Protein AF-A0A967P491-F1 (afdb_monomer_lite)

Secondary structure (DSSP, 8-state):
-HHHH-TT-EEETTEEEEE--STT--HHHHHHHHHS-GGGHHHHHHHTT-S-TT---TT-EEEEPGGGS-GGGT-S--EEPTT-EEEE-TTT--EEEEEEPPTT--HHHHHHHHSS---HHHHHHHHHHHHHHTT--SGGG--TTPEEEEEGGGS-GGGEESS-------PPPPPSPP--PPP-S-PPPEEEEE-SS-TT---SEES-TTSTT-EEHHHHHHHHHHHHHHHHHHTT-EEEESEE-TTS-SS-SS--STTTT--EE-SSSPEE-SSHHHHHHHHHHHHHHHHHHHHHTS---GGGEEEEE-------

Foldseek 3Di:
DVCLVQVPWAQDPQATKGAAADQPDALLVVLCVFQVDSPCSVVQCVSLVPPDRGGDDGGRMGGDHHVSGDCVVVPDDFQFAPPWHWDADPVPRAIFTKHQAAVPDWLLNVLVVFAPDDDPVVSVVQSVVQCVVVVNPDRVSRDGRDIRTHHPSRGDPVRGPDDDDDDDDDDPDDDDDPPDDDDDDDDAFEEEEELAFAAQQQDAWDDDPPDLGTHGFSQVSVLVSVVVVVVCVVVVHHYHYQKDQPPDDDDDPGTDPPDHFRMWGVDVVTHGPNDRVVSVVSSVSVVVSVLCCCCPPVVHDPVRYYYDYDTDHDDD

pLDDT: mean 75.62, std 15.5, range [28.09, 96.81]

Sequence (316 aa):
ALRAMYPDDELTERGWAHTVTDPLESLIQLTEAYTGSRRRFRELARYNKLANPDVLRIGDEVVVPLHWIPEELGFRPVALAAPLRLERDDATGRLYAGYTVARNDTLYSLLLRFTDRERADELNRMAGLLMKLNGIRGEGGLLAGRTLRMPIEWIVAERRVGGAAPVKRLEPPAPPPPKRMLPSALTPIHVIVDAGHGGRDPGAVYGRRGKRDYMVEHEVVYDIAERLVRLLDAKGYETYRTVEDPHRRYPKQKLTANGLGRERVLVTPPYRMDSAKIAVNMRVFLVNALYRRLVRRDGVDPQHIVLLSIHGDALA

Structure (mmCIF, N/CA/C/O backbone):
data_AF-A0A967P491-F1
#
_entry.id   AF-A0A967P491-F1
#
loop_
_atom_site.group_PDB
_atom_site.id
_atom_site.type_symbol
_atom_site.label_atom_id
_atom_site.label_alt_id
_atom_site.label_comp_id
_atom_site.label_asym_id
_atom_site.label_entity_id
_atom_site.label_seq_id
_atom_site.pdbx_PDB_ins_code
_atom_site.Cartn_x
_atom_site.Cartn_y
_atom_site.Cartn_z
_atom_site.occupancy
_atom_site.B_iso_or_equiv
_atom_site.auth_seq_id
_atom_site.auth_comp_id
_atom_site.auth_asym_id
_atom_site.auth_atom_id
_atom_site.pdbx_PDB_model_num
ATOM 1 N N . ALA A 1 1 ? -5.600 5.236 0.453 1.00 42.53 1 ALA A N 1
ATOM 2 C CA . ALA A 1 1 ? -4.295 4.671 0.047 1.00 42.53 1 ALA A CA 1
ATOM 3 C C . ALA A 1 1 ? -3.740 3.707 1.101 1.00 42.53 1 ALA A C 1
ATOM 5 O O . ALA A 1 1 ? -3.672 2.527 0.803 1.00 42.53 1 ALA A O 1
ATOM 6 N N . LEU A 1 2 ? -3.442 4.142 2.336 1.00 49.94 2 LEU A N 1
ATOM 7 C CA . LEU A 1 2 ? -2.855 3.277 3.386 1.00 49.94 2 LEU A CA 1
ATOM 8 C C . LEU A 1 2 ? -3.662 2.012 3.711 1.00 49.94 2 LEU A C 1
ATOM 10 O O . LEU A 1 2 ? -3.088 0.937 3.687 1.00 49.94 2 LEU A O 1
ATOM 14 N N . ARG A 1 3 ? -4.992 2.092 3.853 1.00 49.91 3 ARG A N 1
ATOM 15 C CA . ARG A 1 3 ? -5.855 0.900 4.026 1.00 49.91 3 ARG A CA 1
ATOM 16 C C . ARG A 1 3 ? -5.846 -0.092 2.855 1.00 49.91 3 ARG A C 1
ATOM 18 O O . ARG A 1 3 ? -6.223 -1.239 3.024 1.00 49.91 3 ARG A O 1
ATOM 25 N N . ALA A 1 4 ? -5.479 0.344 1.649 1.00 49.38 4 ALA A N 1
ATOM 26 C CA . ALA A 1 4 ? -5.317 -0.572 0.518 1.00 49.38 4 ALA A CA 1
ATOM 27 C C . ALA A 1 4 ? -3.933 -1.245 0.542 1.00 49.38 4 ALA A C 1
ATOM 29 O O . ALA A 1 4 ? -3.800 -2.393 0.115 1.00 49.38 4 ALA A O 1
ATOM 30 N N . MET A 1 5 ? -2.923 -0.530 1.054 1.00 51.34 5 MET A N 1
ATOM 31 C CA . MET A 1 5 ? -1.557 -1.033 1.231 1.00 51.34 5 MET A CA 1
ATOM 32 C C . MET A 1 5 ? -1.511 -2.059 2.364 1.00 51.34 5 MET A C 1
ATOM 34 O O . MET A 1 5 ? -1.049 -3.174 2.142 1.00 51.34 5 MET A O 1
ATOM 38 N N . TYR A 1 6 ? -2.119 -1.723 3.501 1.00 69.69 6 TYR A N 1
ATOM 39 C CA . TYR A 1 6 ? -2.157 -2.543 4.703 1.00 69.69 6 TYR A CA 1
ATOM 40 C C . TYR A 1 6 ? -3.617 -2.786 5.122 1.00 69.69 6 TYR A C 1
ATOM 42 O O . TYR A 1 6 ? -4.184 -2.031 5.915 1.00 69.69 6 TYR A O 1
ATOM 50 N N . PRO A 1 7 ? -4.290 -3.762 4.484 1.00 55.25 7 PRO A N 1
ATOM 51 C CA . PRO A 1 7 ? -5.717 -4.010 4.692 1.00 55.25 7 PRO A CA 1
ATOM 52 C C . PRO A 1 7 ? -6.027 -4.643 6.047 1.00 55.25 7 PRO A C 1
ATOM 54 O O . PRO A 1 7 ? -7.151 -4.503 6.524 1.00 55.25 7 PRO A O 1
ATOM 57 N N . ASP A 1 8 ? -5.038 -5.314 6.633 1.00 67.44 8 ASP A N 1
ATOM 58 C CA . ASP A 1 8 ? -5.141 -6.009 7.915 1.00 67.44 8 ASP A CA 1
ATOM 59 C C . ASP A 1 8 ? -4.684 -5.118 9.083 1.00 67.44 8 ASP A C 1
ATOM 61 O O . ASP A 1 8 ? -4.737 -5.531 10.238 1.00 67.44 8 ASP A O 1
ATOM 65 N N . ASP A 1 9 ? -4.265 -3.882 8.789 1.00 72.88 9 ASP A N 1
ATOM 66 C CA . ASP A 1 9 ? -3.904 -2.919 9.816 1.00 72.88 9 ASP A CA 1
ATOM 67 C C . ASP A 1 9 ? -5.143 -2.391 10.515 1.00 72.88 9 ASP A C 1
ATOM 69 O O . ASP A 1 9 ? -6.146 -2.002 9.900 1.00 72.88 9 ASP A O 1
ATOM 73 N N . GLU A 1 10 ? -5.029 -2.305 11.828 1.00 61.78 10 GLU A N 1
ATOM 74 C CA . GLU A 1 10 ? -6.143 -1.975 12.684 1.00 61.78 10 GLU A CA 1
ATOM 75 C C . GLU A 1 10 ? -5.813 -0.832 13.627 1.00 61.78 10 GLU A C 1
ATOM 77 O O . GLU A 1 10 ? -4.671 -0.541 13.986 1.00 61.78 10 GLU A O 1
ATOM 82 N N . LEU A 1 11 ? -6.867 -0.138 14.036 1.00 56.25 11 LEU A N 1
ATOM 83 C CA . LEU A 1 11 ? -6.747 0.865 15.069 1.00 56.25 11 LEU A CA 1
ATOM 84 C C . LEU A 1 11 ? -6.756 0.176 16.436 1.00 56.25 11 LEU A C 1
ATOM 86 O O . LEU A 1 11 ? -7.752 -0.433 16.812 1.00 56.25 11 LEU A O 1
ATOM 90 N N . THR A 1 12 ? -5.677 0.339 17.195 1.00 55.19 12 THR A N 1
ATOM 91 C CA . THR A 1 12 ? -5.527 -0.160 18.568 1.00 55.19 12 THR A CA 1
ATOM 92 C C . THR A 1 12 ? -5.556 0.986 19.577 1.00 55.19 12 THR A C 1
ATOM 94 O O . THR A 1 12 ? -5.412 2.160 19.230 1.00 55.19 12 THR A O 1
ATOM 97 N N . GLU A 1 13 ? -5.656 0.654 20.866 1.00 51.56 13 GLU A N 1
ATOM 98 C CA . GLU A 1 13 ? -5.626 1.639 21.956 1.00 51.56 13 GLU A CA 1
ATOM 99 C C . GLU A 1 13 ? -4.326 2.466 22.005 1.00 51.56 13 GLU A C 1
ATOM 101 O O . GLU A 1 13 ? -4.321 3.579 22.539 1.00 51.56 13 GLU A O 1
ATOM 106 N N . ARG A 1 14 ? -3.230 1.926 21.452 1.00 62.31 14 ARG A N 1
ATOM 107 C CA . ARG A 1 14 ? -1.903 2.559 21.383 1.00 62.31 14 ARG A CA 1
ATOM 108 C C . ARG A 1 14 ? -1.714 3.410 20.120 1.00 62.31 14 ARG A C 1
ATOM 110 O O . ARG A 1 14 ? -0.884 4.320 20.112 1.00 62.31 14 ARG A O 1
ATOM 117 N N . GLY A 1 15 ? -2.478 3.147 19.065 1.00 65.62 15 GLY A N 1
ATOM 118 C CA . GLY A 1 15 ? -2.332 3.807 17.772 1.00 65.62 15 GLY A CA 1
ATOM 119 C C . GLY A 1 15 ? -2.730 2.909 16.607 1.00 65.62 15 GLY A C 1
ATOM 120 O O . GLY A 1 15 ? -3.380 1.887 16.789 1.00 65.62 15 GLY A O 1
ATOM 121 N N . TRP A 1 16 ? -2.334 3.287 15.399 1.00 75.94 16 TRP A N 1
ATOM 122 C CA . TRP A 1 16 ? -2.540 2.464 14.212 1.00 75.94 16 TRP A CA 1
ATOM 123 C C . TRP A 1 16 ? -1.518 1.323 14.206 1.00 75.94 16 TRP A C 1
ATOM 125 O O . TRP A 1 16 ? -0.319 1.593 14.139 1.00 75.94 16 TRP A O 1
ATOM 135 N N . ALA A 1 17 ? -1.972 0.082 14.356 1.00 78.44 17 ALA A N 1
ATOM 136 C CA . ALA A 1 17 ? -1.120 -1.096 14.398 1.00 78.44 17 ALA A CA 1
ATOM 137 C C . ALA A 1 17 ? -0.992 -1.717 13.013 1.00 78.44 17 ALA A C 1
ATOM 139 O O . ALA A 1 17 ? -1.978 -1.910 12.304 1.00 78.44 17 ALA A O 1
ATOM 140 N N . HIS A 1 18 ? 0.246 -2.036 12.674 1.00 86.44 18 HIS A N 1
ATOM 141 C CA . HIS A 1 18 ? 0.619 -2.743 11.473 1.00 86.44 18 HIS A CA 1
ATOM 142 C C . HIS A 1 18 ? 1.263 -4.070 11.850 1.00 86.44 18 HIS A C 1
ATOM 144 O O . HIS A 1 18 ? 2.210 -4.082 12.638 1.00 86.44 18 HIS A O 1
ATOM 150 N N . THR A 1 19 ? 0.769 -5.165 11.278 1.00 88.31 19 THR A N 1
ATOM 151 C CA . THR A 1 19 ? 1.442 -6.465 11.372 1.00 88.31 19 THR A CA 1
ATOM 152 C C . THR A 1 19 ? 2.317 -6.635 10.146 1.00 88.31 19 THR A C 1
ATOM 154 O O . THR A 1 19 ? 1.818 -6.555 9.027 1.00 88.31 19 THR A O 1
ATOM 157 N N . VAL A 1 20 ? 3.604 -6.900 10.354 1.00 85.50 20 VAL A N 1
ATOM 158 C CA . VAL A 1 20 ? 4.555 -7.101 9.261 1.00 85.50 20 VAL A CA 1
ATOM 159 C C . VAL A 1 20 ? 4.164 -8.359 8.489 1.00 85.50 20 VAL A C 1
ATOM 161 O O . VAL A 1 20 ? 4.150 -9.460 9.044 1.00 85.50 20 VAL A O 1
ATOM 164 N N . THR A 1 21 ? 3.834 -8.205 7.210 1.00 81.69 21 THR A N 1
ATOM 165 C CA . THR A 1 21 ? 3.385 -9.312 6.341 1.00 81.69 21 THR A CA 1
ATOM 166 C C . THR A 1 21 ? 4.391 -9.660 5.254 1.00 81.69 21 THR A C 1
ATOM 168 O O . THR A 1 21 ? 4.329 -10.758 4.699 1.00 81.69 21 THR A O 1
ATOM 171 N N . ASP A 1 22 ? 5.337 -8.762 4.981 1.00 75.69 22 ASP A N 1
ATOM 172 C CA . ASP A 1 22 ? 6.336 -8.918 3.931 1.00 75.69 22 ASP A CA 1
ATOM 173 C C . ASP A 1 22 ? 7.750 -8.743 4.520 1.00 75.69 22 ASP A C 1
ATOM 175 O O . ASP A 1 22 ? 8.007 -7.766 5.224 1.00 75.69 22 ASP A O 1
ATOM 179 N N . PRO A 1 23 ? 8.699 -9.659 4.250 1.00 72.69 23 PRO A N 1
ATOM 180 C CA . PRO A 1 23 ? 10.070 -9.555 4.757 1.00 72.69 23 PRO A CA 1
ATOM 181 C C . PRO A 1 23 ? 10.850 -8.338 4.223 1.00 72.69 23 PRO A C 1
ATOM 183 O O . PRO A 1 23 ? 11.929 -8.041 4.735 1.00 72.69 23 PRO A O 1
ATOM 186 N N . LEU A 1 24 ? 10.343 -7.642 3.201 1.00 77.31 24 LEU A N 1
ATOM 187 C CA . LEU A 1 24 ? 10.906 -6.396 2.676 1.00 77.31 24 LEU A CA 1
ATOM 188 C C . LEU A 1 24 ? 10.381 -5.146 3.400 1.00 77.31 24 LEU A C 1
ATOM 190 O O . LEU A 1 24 ? 10.881 -4.040 3.160 1.00 77.31 24 LEU A O 1
ATOM 194 N N . GLU A 1 25 ? 9.384 -5.282 4.277 1.00 80.94 25 GLU A N 1
ATOM 195 C CA . GLU A 1 25 ? 8.901 -4.167 5.085 1.00 80.94 25 GLU A CA 1
ATOM 196 C C . GLU A 1 25 ? 9.989 -3.697 6.055 1.00 80.94 25 GLU A C 1
ATOM 198 O O . GLU A 1 25 ? 10.668 -4.468 6.730 1.00 80.94 25 GLU A O 1
ATOM 203 N N . SER A 1 26 ? 10.158 -2.377 6.133 1.00 89.12 26 SER A N 1
ATOM 204 C CA . SER A 1 26 ? 11.125 -1.753 7.031 1.00 89.12 26 SER A CA 1
ATOM 205 C C . SER A 1 26 ? 10.458 -0.699 7.891 1.00 89.12 26 SER A C 1
ATOM 207 O O . SER A 1 26 ? 9.548 0.017 7.457 1.00 89.12 26 SER A O 1
ATOM 209 N N . LEU A 1 27 ? 10.974 -0.527 9.106 1.00 89.81 27 LEU A N 1
ATOM 210 C CA . LEU A 1 27 ? 10.441 0.453 10.044 1.00 89.81 27 LEU A CA 1
ATOM 211 C C . LEU A 1 27 ? 10.501 1.876 9.476 1.00 89.81 27 LEU A C 1
ATOM 213 O O . LEU A 1 27 ? 9.603 2.683 9.707 1.00 89.81 27 LEU A O 1
ATOM 217 N N . ILE A 1 28 ? 11.532 2.185 8.687 1.00 87.25 28 ILE A N 1
ATOM 218 C CA . ILE A 1 28 ? 11.681 3.472 8.000 1.00 87.25 28 ILE A CA 1
ATOM 219 C C . ILE A 1 28 ? 10.543 3.696 6.998 1.00 87.25 28 ILE A C 1
ATOM 221 O O . ILE A 1 28 ? 9.989 4.796 6.949 1.00 87.25 28 ILE A O 1
ATOM 225 N N . GLN A 1 29 ? 10.195 2.674 6.211 1.00 86.25 29 GLN A N 1
ATOM 226 C CA . GLN A 1 29 ? 9.112 2.747 5.232 1.00 86.25 29 GLN A CA 1
ATOM 227 C C . GLN A 1 29 ? 7.757 2.920 5.914 1.00 86.25 29 GLN A C 1
ATOM 229 O O . GLN A 1 29 ? 7.005 3.809 5.523 1.00 86.25 29 GLN A O 1
ATOM 234 N N . LEU A 1 30 ? 7.477 2.145 6.964 1.00 85.81 30 LEU A N 1
ATOM 235 C CA . LEU A 1 30 ? 6.253 2.285 7.756 1.00 85.81 30 LEU A CA 1
ATOM 236 C C . LEU A 1 30 ? 6.158 3.674 8.395 1.00 85.81 30 LEU A C 1
ATOM 238 O O . LEU A 1 30 ? 5.129 4.339 8.295 1.00 85.81 30 LEU A O 1
ATOM 242 N N . THR A 1 31 ? 7.257 4.165 8.974 1.00 88.69 31 THR A N 1
ATOM 243 C CA . THR A 1 31 ? 7.303 5.508 9.571 1.00 88.69 31 THR A CA 1
ATOM 244 C C . THR A 1 31 ? 6.979 6.576 8.531 1.00 88.69 31 THR A C 1
ATOM 246 O O . THR A 1 31 ? 6.161 7.454 8.786 1.00 88.69 31 THR A O 1
ATOM 249 N N . GLU A 1 32 ? 7.589 6.520 7.349 1.00 83.81 32 GLU A N 1
ATOM 250 C CA . GLU A 1 32 ? 7.316 7.486 6.283 1.00 83.81 32 GLU A CA 1
ATOM 251 C C . GLU A 1 32 ? 5.889 7.381 5.749 1.00 83.81 32 GLU A C 1
ATOM 253 O O . GLU A 1 32 ? 5.247 8.409 5.552 1.00 83.81 32 GLU A O 1
ATOM 258 N N . ALA A 1 33 ? 5.386 6.162 5.548 1.00 76.94 33 ALA A N 1
ATOM 259 C CA . ALA A 1 33 ? 4.053 5.927 5.012 1.00 76.94 33 ALA A CA 1
ATOM 260 C C . ALA A 1 33 ? 2.970 6.488 5.943 1.00 76.94 33 ALA A C 1
ATOM 262 O O . ALA A 1 33 ? 2.018 7.101 5.467 1.00 76.94 33 ALA A O 1
ATOM 263 N N . TYR A 1 34 ? 3.141 6.319 7.257 1.00 79.44 34 TYR A N 1
ATOM 264 C CA . TYR A 1 34 ? 2.161 6.751 8.250 1.00 79.44 34 TYR A CA 1
ATOM 265 C C . TYR A 1 34 ? 2.343 8.187 8.732 1.00 79.44 34 TYR A C 1
ATOM 267 O O . TYR A 1 34 ? 1.355 8.849 9.023 1.00 79.44 34 TYR A O 1
ATOM 275 N N . THR A 1 35 ? 3.577 8.681 8.831 1.00 80.56 35 THR A N 1
ATOM 276 C CA . THR A 1 35 ? 3.855 9.999 9.436 1.00 80.56 35 THR A CA 1
ATOM 277 C C . THR A 1 35 ? 4.266 11.068 8.427 1.00 80.56 35 THR A C 1
ATOM 279 O O . THR A 1 35 ? 4.446 12.229 8.787 1.00 80.56 35 THR A O 1
ATOM 282 N N . GLY A 1 36 ? 4.489 10.688 7.165 1.00 76.31 36 GLY A N 1
ATOM 283 C CA . GLY A 1 36 ? 5.045 11.571 6.139 1.00 76.31 36 GLY A CA 1
ATOM 284 C C . GLY A 1 36 ? 6.534 11.896 6.325 1.00 76.31 36 GLY A C 1
ATOM 285 O O . GLY A 1 36 ? 7.087 12.679 5.555 1.00 76.31 36 GLY A O 1
ATOM 286 N N . SER A 1 37 ? 7.214 11.325 7.331 1.00 78.44 37 SER A N 1
ATOM 287 C CA . SER A 1 37 ? 8.623 11.617 7.624 1.00 78.44 37 SER A CA 1
ATOM 288 C C . SER A 1 37 ? 9.402 10.400 8.116 1.00 78.44 37 SER A C 1
ATOM 290 O O . SER A 1 37 ? 9.072 9.784 9.122 1.00 78.44 37 SER A O 1
ATOM 292 N N . ARG A 1 38 ? 10.545 10.111 7.483 1.00 83.44 38 ARG A N 1
ATOM 293 C CA . ARG A 1 38 ? 11.473 9.055 7.939 1.00 83.44 38 ARG A CA 1
ATOM 294 C C . ARG A 1 38 ? 12.190 9.386 9.246 1.00 83.44 38 ARG A C 1
ATOM 296 O O . ARG A 1 38 ? 12.731 8.491 9.886 1.00 83.44 38 ARG A O 1
ATOM 303 N N . ARG A 1 39 ? 12.252 10.664 9.641 1.00 81.69 39 ARG A N 1
ATOM 304 C CA . ARG A 1 39 ? 13.137 11.130 10.728 1.00 81.69 39 ARG A CA 1
ATOM 305 C C . ARG A 1 39 ? 12.792 10.522 12.090 1.00 81.69 39 ARG A C 1
ATOM 307 O O . ARG A 1 39 ? 13.678 10.388 12.927 1.00 81.69 39 ARG A O 1
ATOM 314 N N . ARG A 1 40 ? 11.536 10.111 12.284 1.00 81.75 40 ARG A N 1
ATOM 315 C CA . ARG A 1 40 ? 11.017 9.587 13.555 1.00 81.75 40 ARG A CA 1
ATOM 316 C C . ARG A 1 40 ? 11.148 8.072 13.716 1.00 81.75 40 ARG A C 1
ATOM 318 O O . ARG A 1 40 ? 10.715 7.547 14.734 1.00 81.75 40 ARG A O 1
ATOM 325 N N . PHE A 1 41 ? 11.767 7.347 12.779 1.00 89.50 41 PHE A N 1
ATOM 326 C CA . PHE A 1 41 ? 11.750 5.877 12.829 1.00 89.50 41 PHE A CA 1
ATOM 327 C C . PHE A 1 41 ? 12.435 5.308 14.083 1.00 89.50 41 PHE A C 1
ATOM 329 O O . PHE A 1 41 ? 11.973 4.327 14.654 1.00 89.50 41 PHE A O 1
ATOM 336 N N . ARG A 1 42 ? 13.493 5.968 14.584 1.00 90.00 42 ARG A N 1
ATOM 337 C CA . ARG A 1 42 ? 14.148 5.581 15.847 1.00 90.00 42 ARG A CA 1
ATOM 338 C C . ARG A 1 42 ? 13.265 5.840 17.066 1.00 90.00 42 ARG A C 1
ATOM 340 O O . ARG A 1 42 ? 13.322 5.088 18.032 1.00 90.00 42 ARG A O 1
ATOM 347 N N . GLU A 1 43 ? 12.460 6.900 17.039 1.00 90.56 43 GLU A N 1
ATOM 348 C CA . GLU A 1 43 ? 11.464 7.168 18.083 1.00 90.56 43 GLU A CA 1
ATOM 349 C C . GLU A 1 43 ? 10.350 6.114 18.031 1.00 90.56 43 GLU A C 1
ATOM 351 O O . GLU A 1 43 ? 9.969 5.585 19.073 1.00 90.56 43 GLU A O 1
ATOM 356 N N . LEU A 1 44 ? 9.906 5.737 16.825 1.00 90.50 44 LEU A N 1
ATOM 357 C CA . LEU A 1 44 ? 8.925 4.672 16.612 1.00 90.50 44 LEU A CA 1
ATOM 358 C C . LEU A 1 44 ? 9.440 3.310 17.098 1.00 90.50 44 LEU A C 1
ATOM 360 O O . LEU A 1 44 ? 8.694 2.561 17.727 1.00 90.50 44 LEU A O 1
ATOM 364 N N . ALA A 1 45 ? 10.720 3.007 16.866 1.00 92.25 45 ALA A N 1
ATOM 365 C CA . ALA A 1 45 ? 11.356 1.782 17.347 1.00 92.25 45 ALA A CA 1
ATOM 366 C C . ALA A 1 45 ? 11.320 1.681 18.872 1.00 92.25 45 ALA A C 1
ATOM 368 O O . ALA A 1 45 ? 10.933 0.652 19.424 1.00 92.25 45 ALA A O 1
ATOM 369 N N . ARG A 1 46 ? 11.686 2.775 19.557 1.00 91.06 46 ARG A N 1
ATOM 370 C CA . ARG A 1 46 ? 11.648 2.853 21.024 1.00 91.06 46 ARG A CA 1
ATOM 371 C C . ARG A 1 46 ? 10.221 2.745 21.549 1.00 91.06 46 ARG A C 1
ATOM 373 O O . ARG A 1 46 ? 9.996 2.030 22.520 1.00 91.06 46 ARG A O 1
ATOM 380 N N . TYR A 1 47 ? 9.264 3.404 20.893 1.00 88.44 47 TYR A N 1
ATOM 381 C CA . TYR A 1 47 ? 7.844 3.319 21.244 1.00 88.44 47 TYR A CA 1
ATOM 382 C C . TYR A 1 47 ? 7.313 1.878 21.166 1.00 88.44 47 TYR A C 1
ATOM 384 O O . TYR A 1 47 ? 6.543 1.450 22.027 1.00 88.44 47 TYR A O 1
ATOM 392 N N . ASN A 1 48 ? 7.765 1.114 20.169 1.00 91.44 48 ASN A N 1
ATOM 393 C CA . ASN A 1 48 ? 7.391 -0.286 19.965 1.00 91.44 48 ASN A CA 1
ATOM 394 C C . ASN A 1 48 ? 8.292 -1.294 20.688 1.00 91.44 48 ASN A C 1
ATOM 396 O O . ASN A 1 48 ? 8.040 -2.489 20.606 1.00 91.44 48 ASN A O 1
ATOM 400 N N . LYS A 1 49 ? 9.301 -0.828 21.439 1.00 91.38 49 LYS A N 1
ATOM 401 C CA . LYS A 1 49 ? 10.267 -1.671 22.166 1.00 91.38 49 LYS A CA 1
ATOM 402 C C . LYS A 1 49 ? 10.951 -2.713 21.266 1.00 91.38 49 LYS A C 1
ATOM 404 O O . LYS A 1 49 ? 11.223 -3.829 21.702 1.00 91.38 49 LYS A O 1
ATOM 409 N N . LEU A 1 50 ? 11.235 -2.345 20.017 1.00 87.19 50 LEU A N 1
ATOM 410 C CA . LEU A 1 50 ? 11.884 -3.242 19.062 1.00 87.19 50 LEU A CA 1
ATOM 411 C C . LEU A 1 50 ? 13.343 -3.480 19.464 1.00 87.19 50 LEU A C 1
ATOM 413 O O . LEU A 1 50 ? 14.079 -2.529 19.733 1.00 87.19 50 LEU A O 1
ATOM 417 N N . ALA A 1 51 ? 13.762 -4.748 19.479 1.00 77.62 51 ALA A N 1
ATOM 418 C CA . ALA A 1 51 ? 15.133 -5.132 19.822 1.00 77.62 51 ALA A CA 1
ATOM 419 C C . ALA A 1 51 ? 16.147 -4.668 18.764 1.00 77.62 51 ALA A C 1
ATOM 421 O O . ALA A 1 51 ? 17.259 -4.272 19.106 1.00 77.62 51 ALA A O 1
ATOM 422 N N . ASN A 1 52 ? 15.753 -4.687 17.486 1.00 81.50 52 ASN A N 1
ATOM 423 C CA . ASN A 1 52 ? 16.540 -4.149 16.385 1.00 81.50 52 ASN A CA 1
ATOM 424 C C . ASN A 1 52 ? 15.634 -3.324 15.446 1.00 81.50 52 ASN A C 1
ATOM 426 O O . ASN A 1 52 ? 14.737 -3.891 14.832 1.00 81.50 52 ASN A O 1
ATOM 430 N N . PRO A 1 53 ? 15.840 -2.001 15.319 1.00 79.25 53 PRO A N 1
ATOM 431 C CA . PRO A 1 53 ? 15.029 -1.140 14.454 1.00 79.25 53 PRO A CA 1
ATOM 432 C C . PRO A 1 53 ? 15.254 -1.361 12.952 1.00 79.25 53 PRO A C 1
ATOM 434 O O . PRO A 1 53 ? 14.426 -0.921 12.154 1.00 79.25 53 PRO A O 1
ATOM 437 N N . ASP A 1 54 ? 16.364 -1.997 12.573 1.00 80.56 54 ASP A N 1
ATOM 438 C CA . ASP A 1 54 ? 16.755 -2.202 11.176 1.00 80.56 54 ASP A CA 1
ATOM 439 C C . ASP A 1 54 ? 16.250 -3.540 10.612 1.00 80.56 54 ASP A C 1
ATOM 441 O O . ASP A 1 54 ? 16.345 -3.774 9.409 1.00 80.56 54 ASP A O 1
ATOM 445 N N . VAL A 1 55 ? 15.697 -4.415 11.461 1.00 82.69 55 VAL A N 1
ATOM 446 C CA . VAL A 1 55 ? 15.203 -5.742 11.072 1.00 82.69 55 VAL A CA 1
ATOM 447 C C . VAL A 1 55 ? 13.795 -5.937 11.620 1.00 82.69 55 VAL A C 1
ATOM 449 O O . VAL A 1 55 ? 13.623 -6.101 12.826 1.00 82.69 55 VAL A O 1
ATOM 452 N N . LEU A 1 56 ? 12.808 -5.957 10.725 1.00 86.56 56 LEU A N 1
ATOM 453 C CA . LEU A 1 56 ? 11.447 -6.398 11.021 1.00 86.56 56 LEU A CA 1
ATOM 454 C C . LEU A 1 56 ? 11.273 -7.843 10.554 1.00 86.56 56 LEU A C 1
ATOM 456 O O . LEU A 1 56 ? 11.767 -8.227 9.494 1.00 86.56 56 LEU A O 1
ATOM 460 N N . ARG A 1 57 ? 10.598 -8.659 11.358 1.00 85.50 57 ARG A N 1
ATOM 461 C CA . ARG A 1 57 ? 10.258 -10.043 11.027 1.00 85.50 57 ARG A CA 1
ATOM 462 C C . ARG A 1 57 ? 8.780 -10.130 10.697 1.00 85.50 57 ARG A C 1
ATOM 464 O O . ARG A 1 57 ? 7.971 -9.411 11.271 1.00 85.50 57 ARG A O 1
ATOM 471 N N . ILE A 1 58 ? 8.428 -11.052 9.806 1.00 84.44 58 ILE A N 1
ATOM 472 C CA . ILE A 1 58 ? 7.024 -11.367 9.528 1.00 84.44 58 ILE A CA 1
ATOM 473 C C . ILE A 1 58 ? 6.329 -11.722 10.849 1.00 84.44 58 ILE A C 1
ATOM 475 O O . ILE A 1 58 ? 6.818 -12.569 11.600 1.00 84.44 58 ILE A O 1
ATOM 479 N N . GLY A 1 59 ? 5.201 -11.067 11.111 1.00 82.81 59 GLY A N 1
ATOM 480 C CA . GLY A 1 59 ? 4.426 -11.184 12.342 1.00 82.81 59 GLY A CA 1
ATOM 481 C C . GLY A 1 59 ? 4.781 -10.171 13.433 1.00 82.81 59 GLY A C 1
ATOM 482 O O . GLY A 1 59 ? 4.058 -10.109 14.425 1.00 82.81 59 GLY A O 1
ATOM 483 N N . ASP A 1 60 ? 5.838 -9.366 13.275 1.00 87.44 60 ASP A N 1
ATOM 484 C CA . ASP A 1 60 ? 6.113 -8.267 14.204 1.00 87.44 60 ASP A CA 1
ATOM 485 C C . ASP A 1 60 ? 4.986 -7.224 14.136 1.00 87.44 60 ASP A C 1
ATOM 487 O O . ASP A 1 60 ? 4.527 -6.850 13.056 1.00 87.44 60 ASP A O 1
ATOM 491 N N . GLU A 1 61 ? 4.563 -6.714 15.293 1.00 89.44 61 GLU A N 1
ATOM 492 C CA . GLU A 1 61 ? 3.573 -5.640 15.382 1.00 89.44 61 GLU A CA 1
ATOM 493 C C . GLU A 1 61 ? 4.270 -4.285 15.571 1.00 89.44 61 GLU A C 1
ATOM 495 O O . GLU A 1 61 ? 5.041 -4.075 16.515 1.00 89.44 61 GLU A O 1
ATOM 500 N N . VAL A 1 62 ? 3.974 -3.333 14.687 1.00 91.81 62 VAL A N 1
ATOM 501 C CA . VAL A 1 62 ? 4.454 -1.952 14.754 1.00 91.81 62 VAL A CA 1
ATOM 502 C C . VAL A 1 62 ? 3.267 -1.016 14.928 1.00 91.81 62 VAL A C 1
ATOM 504 O O . VAL A 1 62 ? 2.451 -0.843 14.028 1.00 91.81 62 VAL A O 1
ATOM 507 N N . VAL A 1 63 ? 3.200 -0.340 16.071 1.00 87.25 63 VAL A N 1
ATOM 508 C CA . VAL A 1 63 ? 2.149 0.634 16.368 1.00 87.25 63 VAL A CA 1
ATOM 509 C C . VAL A 1 63 ? 2.638 2.056 16.124 1.00 87.25 63 VAL A C 1
ATOM 511 O O . VAL A 1 63 ? 3.604 2.509 16.746 1.00 87.25 63 VAL A O 1
ATOM 514 N N . VAL A 1 64 ? 1.938 2.788 15.257 1.00 84.25 64 VAL A N 1
ATOM 515 C CA . VAL A 1 64 ? 2.159 4.212 14.990 1.00 84.25 64 VAL A CA 1
ATOM 516 C C . VAL A 1 64 ? 1.178 5.059 15.802 1.00 84.25 64 VAL A C 1
ATOM 518 O O . VAL A 1 64 ? -0.038 4.947 15.614 1.00 84.25 64 VAL A O 1
ATOM 521 N N . PRO A 1 65 ? 1.658 5.950 16.687 1.00 82.06 65 PRO A N 1
ATOM 522 C CA . PRO A 1 65 ? 0.775 6.829 17.440 1.00 82.06 65 PRO A CA 1
ATOM 523 C C . PRO A 1 65 ? -0.067 7.709 16.511 1.00 82.06 65 PRO A C 1
ATOM 525 O O . PRO A 1 65 ? 0.467 8.396 15.644 1.00 82.06 65 PRO A O 1
ATOM 528 N N . LEU A 1 66 ? -1.384 7.769 16.731 1.00 66.12 66 LEU A N 1
ATOM 529 C CA . LEU A 1 66 ? -2.290 8.525 15.854 1.00 66.12 66 LEU A CA 1
ATOM 530 C C . LEU A 1 66 ? -1.945 10.014 15.727 1.00 66.12 66 LEU A C 1
ATOM 532 O O . LEU A 1 66 ? -2.304 10.636 14.740 1.00 66.12 66 LEU A O 1
ATOM 536 N N . HIS A 1 67 ? -1.330 10.616 16.747 1.00 71.75 67 HIS A N 1
ATOM 537 C CA . HIS A 1 67 ? -0.937 12.029 16.714 1.00 71.75 67 HIS A CA 1
ATOM 538 C C . HIS A 1 67 ? 0.309 12.282 15.847 1.00 71.75 67 HIS A C 1
ATOM 540 O O . HIS A 1 67 ? 0.674 13.432 15.636 1.00 71.75 67 HIS A O 1
ATOM 546 N N . TRP A 1 68 ? 0.973 11.225 15.363 1.00 78.12 68 TRP A N 1
ATOM 547 C CA . TRP A 1 68 ? 2.060 11.315 14.383 1.00 78.12 68 TRP A CA 1
ATOM 548 C C . TRP A 1 68 ? 1.563 11.197 12.948 1.00 78.12 68 TRP A C 1
ATOM 550 O O . TRP A 1 68 ? 2.346 11.427 12.031 1.00 78.12 68 TRP A O 1
ATOM 560 N N . ILE A 1 69 ? 0.301 10.815 12.755 1.00 75.69 69 ILE A N 1
ATOM 561 C CA . ILE A 1 69 ? -0.296 10.607 11.442 1.00 75.69 69 ILE A CA 1
ATOM 562 C C . ILE A 1 69 ? -0.919 11.934 10.981 1.00 75.69 69 ILE A C 1
ATOM 564 O O . ILE A 1 69 ? -1.819 12.425 11.667 1.00 75.69 69 ILE A O 1
ATOM 568 N N . PRO A 1 70 ? -0.451 12.523 9.861 1.00 66.75 70 PRO A N 1
ATOM 569 C CA . PRO A 1 70 ? -0.998 13.763 9.316 1.00 66.75 70 PRO A CA 1
ATOM 570 C C . PRO A 1 70 ? -2.512 13.686 9.079 1.00 66.75 70 PRO A C 1
ATOM 572 O O . PRO A 1 70 ? -3.035 12.657 8.639 1.00 66.75 70 PRO A O 1
ATOM 575 N N . GLU A 1 71 ? -3.221 14.778 9.364 1.00 54.41 71 GLU A N 1
ATOM 576 C CA . GLU A 1 71 ? -4.686 14.847 9.268 1.00 54.41 71 GLU A CA 1
ATOM 577 C C . GLU A 1 71 ? -5.179 14.642 7.827 1.00 54.41 71 GLU A C 1
ATOM 579 O O . GLU A 1 71 ? -6.233 14.047 7.601 1.00 54.41 71 GLU A O 1
ATOM 584 N N . GLU A 1 72 ? -4.368 15.034 6.842 1.00 52.56 72 GLU A N 1
ATOM 585 C CA . GLU A 1 72 ? -4.635 14.938 5.404 1.00 52.56 72 GLU A CA 1
ATOM 586 C C . GLU A 1 72 ? -4.714 13.489 4.910 1.00 52.56 72 GLU A C 1
ATOM 588 O O . GLU A 1 72 ? -5.305 13.211 3.866 1.00 52.56 72 GLU A O 1
ATOM 593 N N . LEU A 1 73 ? -4.154 12.542 5.670 1.00 57.00 73 LEU A N 1
ATOM 594 C CA . LEU A 1 73 ? -4.301 11.115 5.393 1.00 57.00 73 LEU A CA 1
ATOM 595 C C . LEU A 1 73 ? -5.685 10.574 5.801 1.00 57.00 73 LEU A C 1
ATOM 597 O O . LEU A 1 73 ? -5.969 9.395 5.581 1.00 57.00 73 LEU A O 1
ATOM 601 N N . GLY A 1 74 ? -6.556 11.424 6.359 1.00 50.28 74 GLY A N 1
ATOM 602 C CA . GLY A 1 74 ? -7.960 11.112 6.622 1.00 50.28 74 GLY A CA 1
ATOM 603 C C . GLY A 1 74 ? -8.168 10.146 7.787 1.00 50.28 74 GLY A C 1
ATOM 604 O O . GLY A 1 74 ? -9.201 9.484 7.861 1.00 50.28 74 GLY A O 1
ATOM 605 N N . PHE A 1 75 ? -7.200 10.047 8.703 1.00 52.84 75 PHE A N 1
ATOM 606 C CA . PHE A 1 75 ? -7.311 9.191 9.890 1.00 52.84 75 PHE A CA 1
ATOM 607 C C . PHE A 1 75 ? -8.153 9.821 11.023 1.00 52.84 75 PHE A C 1
ATOM 609 O O . PHE A 1 75 ? -8.360 9.171 12.048 1.00 52.84 75 PHE A O 1
ATOM 616 N N . ARG A 1 76 ? -8.665 11.058 10.858 1.00 50.97 76 ARG A N 1
ATOM 617 C CA . ARG A 1 76 ? -9.571 11.771 11.793 1.00 50.97 76 ARG A CA 1
ATOM 618 C C . ARG A 1 76 ? -10.452 12.796 11.036 1.00 50.97 76 ARG A C 1
ATOM 620 O O . ARG A 1 76 ? -9.916 13.414 10.125 1.00 50.97 76 ARG A O 1
ATOM 627 N N . PRO A 1 77 ? -11.708 13.111 11.422 1.00 48.28 77 PRO A N 1
ATOM 628 C CA . PRO A 1 77 ? -12.722 12.345 12.130 1.00 48.28 77 PRO A CA 1
ATOM 629 C C . PRO A 1 77 ? -13.905 11.942 11.222 1.00 48.28 77 PRO A C 1
ATOM 631 O O . PRO A 1 77 ? -14.532 12.738 10.528 1.00 48.28 77 PRO A O 1
ATOM 634 N N . VAL A 1 78 ? -14.228 10.663 11.347 1.00 54.62 78 VAL A N 1
ATOM 635 C CA . VAL A 1 78 ? -15.549 10.037 11.274 1.00 54.62 78 VAL A CA 1
ATOM 636 C C . VAL A 1 78 ? -16.653 10.970 11.805 1.00 54.62 78 VAL A C 1
ATOM 638 O O . VAL A 1 78 ? -16.626 11.312 12.990 1.00 54.62 78 VAL A O 1
ATOM 641 N N . ALA A 1 79 ? -17.650 11.348 10.995 1.00 57.19 79 ALA A N 1
ATOM 642 C CA . ALA A 1 79 ? -18.916 11.785 11.587 1.00 57.19 79 ALA A CA 1
ATOM 643 C C . ALA A 1 79 ? -19.607 10.535 12.154 1.00 57.19 79 ALA A C 1
ATOM 645 O O . ALA A 1 79 ? -19.448 9.425 11.649 1.00 57.19 79 ALA A O 1
ATOM 646 N N . LEU A 1 80 ? -20.322 10.666 13.262 1.00 68.25 80 LEU A N 1
ATOM 647 C CA . LEU A 1 80 ? -20.991 9.533 13.892 1.00 68.25 80 LEU A CA 1
ATOM 648 C C . LEU A 1 80 ? -22.478 9.590 13.560 1.00 68.25 80 LEU A C 1
ATOM 650 O O . LEU A 1 80 ? -23.095 10.654 13.594 1.00 68.25 80 LEU A O 1
ATOM 654 N N . ALA A 1 81 ? -23.049 8.442 13.205 1.00 72.44 81 ALA A N 1
ATOM 655 C CA . ALA A 1 81 ? -24.485 8.309 13.048 1.00 72.44 81 ALA A CA 1
ATOM 656 C C . ALA A 1 81 ? -25.147 8.579 14.396 1.00 72.44 81 ALA A C 1
ATOM 658 O O . ALA A 1 81 ? -24.716 8.049 15.426 1.00 72.44 81 ALA A O 1
ATOM 659 N N . ALA A 1 82 ? -26.254 9.321 14.378 1.00 73.88 82 ALA A N 1
ATOM 660 C CA . ALA A 1 82 ? -27.126 9.397 15.538 1.00 73.88 82 ALA A CA 1
ATOM 661 C C . ALA A 1 82 ? -27.453 7.967 16.034 1.00 73.88 82 ALA A C 1
ATOM 663 O O . ALA A 1 82 ? -27.662 7.056 15.219 1.00 73.88 82 ALA A O 1
ATOM 664 N N . PRO A 1 83 ? -27.475 7.732 17.356 1.00 84.69 83 PRO A N 1
ATOM 665 C CA . PRO A 1 83 ? -27.448 8.714 18.449 1.00 84.69 83 PRO A CA 1
ATOM 666 C C . PRO A 1 83 ? -26.045 9.090 18.975 1.00 84.69 83 PRO A C 1
ATOM 668 O O . PRO A 1 83 ? -25.950 9.782 19.989 1.00 84.69 83 PRO A O 1
ATOM 671 N N . LEU A 1 84 ? -24.965 8.630 18.336 1.00 84.81 84 LEU A N 1
ATOM 672 C CA . LEU A 1 84 ? -23.594 8.898 18.774 1.00 84.81 84 LEU A CA 1
ATOM 673 C C . LEU A 1 84 ? -23.156 10.316 18.382 1.00 84.81 84 LEU A C 1
ATOM 675 O O . LEU A 1 84 ? -23.484 10.807 17.303 1.00 84.81 84 LEU A O 1
ATOM 679 N N . ARG A 1 85 ? -22.389 10.973 19.254 1.00 83.75 85 ARG A N 1
ATOM 680 C CA . ARG A 1 85 ? -21.810 12.304 19.025 1.00 83.75 85 ARG A CA 1
ATOM 681 C C . ARG A 1 85 ? -20.303 12.264 19.204 1.00 83.75 85 ARG A C 1
ATOM 683 O O . ARG A 1 85 ? -19.799 11.496 20.013 1.00 83.75 85 ARG A O 1
ATOM 690 N N . LEU A 1 86 ? -19.580 13.084 18.452 1.00 78.38 86 LEU A N 1
ATOM 691 C CA . LEU A 1 86 ? -18.137 13.188 18.618 1.00 78.38 86 LEU A CA 1
ATOM 692 C C . LEU A 1 86 ? -17.831 14.003 19.882 1.00 78.38 86 LEU A C 1
ATOM 694 O O . LEU A 1 86 ? -18.222 15.161 19.984 1.00 78.38 86 LEU A O 1
ATOM 698 N N . GLU A 1 87 ? -17.138 13.388 20.831 1.00 77.75 87 GLU A N 1
ATOM 699 C CA . GLU A 1 87 ? -16.652 14.010 22.061 1.00 77.75 87 GLU A CA 1
ATOM 700 C C . GLU A 1 87 ? -15.135 14.170 21.968 1.00 77.75 87 GLU A C 1
ATOM 702 O O . GLU A 1 87 ? -14.439 13.273 21.490 1.00 77.75 87 GLU A O 1
ATOM 707 N N . ARG A 1 88 ? -14.606 15.290 22.458 1.00 72.50 88 ARG A N 1
ATOM 708 C CA . ARG A 1 88 ? -13.166 15.511 22.590 1.00 72.50 88 ARG A CA 1
ATOM 709 C C . ARG A 1 88 ? -12.821 15.600 24.066 1.00 72.50 88 ARG A C 1
ATOM 711 O O . ARG A 1 88 ? -13.519 16.243 24.839 1.00 72.50 88 ARG A O 1
ATOM 718 N N . ASP A 1 89 ? -11.756 14.923 24.455 1.00 72.25 89 ASP A N 1
ATOM 719 C CA . ASP A 1 89 ? -11.166 15.081 25.771 1.00 72.25 89 ASP A CA 1
ATOM 720 C C . ASP A 1 89 ? -10.239 16.296 25.770 1.00 72.25 89 ASP A C 1
ATOM 722 O O . ASP A 1 89 ? -9.289 16.353 24.990 1.00 72.25 89 ASP A O 1
ATOM 726 N N . ASP A 1 90 ? -10.529 17.276 26.621 1.00 67.19 90 ASP A N 1
ATOM 727 C CA . ASP A 1 90 ? -9.837 18.569 26.607 1.00 67.19 90 ASP A CA 1
ATOM 728 C C . ASP A 1 90 ? -8.381 18.480 27.086 1.00 67.19 90 ASP A C 1
ATOM 730 O O . ASP A 1 90 ? -7.544 19.275 26.664 1.00 67.19 90 ASP A O 1
ATOM 734 N N . ALA A 1 91 ? -8.052 17.496 27.930 1.00 59.09 91 ALA A N 1
ATOM 735 C CA . ALA A 1 91 ? -6.710 17.327 28.482 1.00 59.09 91 ALA A CA 1
ATOM 736 C C . ALA A 1 91 ? -5.768 16.602 27.511 1.00 59.09 91 ALA A C 1
ATOM 738 O O . ALA A 1 91 ? -4.598 16.955 27.375 1.00 59.09 91 ALA A O 1
ATOM 739 N N . THR A 1 92 ? -6.271 15.570 26.836 1.00 56.91 92 THR A N 1
ATOM 740 C CA . THR A 1 92 ? -5.473 14.700 25.956 1.00 56.91 92 THR A CA 1
ATOM 741 C C . THR A 1 92 ? -5.680 14.992 24.473 1.00 56.91 92 THR A C 1
ATOM 743 O O . THR A 1 92 ? -4.933 14.502 23.626 1.00 56.91 92 THR A O 1
ATOM 746 N N . GLY A 1 93 ? -6.722 15.750 24.131 1.00 55.62 93 GLY A N 1
ATOM 747 C CA . GLY A 1 93 ? -7.173 15.954 22.760 1.00 55.62 93 GLY A CA 1
ATOM 748 C C . GLY A 1 93 ? -7.758 14.700 22.101 1.00 55.62 93 GLY A C 1
ATOM 749 O O . GLY A 1 93 ? -8.021 14.740 20.897 1.00 55.62 93 GLY A O 1
ATOM 750 N N . ARG A 1 94 ? -7.941 13.589 22.836 1.00 63.00 94 ARG A N 1
ATOM 751 C CA . ARG A 1 94 ? -8.431 12.312 22.293 1.00 63.00 94 ARG A CA 1
ATOM 752 C C . ARG A 1 94 ? -9.919 12.396 21.958 1.00 63.00 94 ARG A C 1
ATOM 754 O O . ARG A 1 94 ? -10.694 13.004 22.690 1.00 63.00 94 ARG A O 1
ATOM 761 N N . LEU A 1 95 ? -10.306 11.782 20.843 1.00 67.06 95 LEU A N 1
ATOM 762 C CA . LEU A 1 95 ? -11.689 11.748 20.376 1.00 67.06 95 LEU A CA 1
ATOM 763 C C . LEU A 1 95 ? -12.397 10.470 20.840 1.00 67.06 95 LEU A C 1
ATOM 765 O O . LEU A 1 95 ? -11.811 9.389 20.818 1.00 67.06 95 LEU A O 1
ATOM 769 N N . TYR A 1 96 ? -13.666 10.606 21.210 1.00 78.56 96 TYR A N 1
ATOM 770 C CA . TYR A 1 96 ? -14.543 9.532 21.664 1.00 78.56 96 TYR A CA 1
ATOM 771 C C . TYR A 1 96 ? -15.899 9.611 20.960 1.00 78.56 96 TYR A C 1
ATOM 773 O O . TYR A 1 96 ? -16.353 10.680 20.555 1.00 78.56 96 TYR A O 1
ATOM 781 N N . ALA A 1 97 ? -16.569 8.471 20.847 1.00 84.56 97 ALA A N 1
ATOM 782 C CA . ALA A 1 97 ? -17.986 8.408 20.548 1.00 84.56 97 ALA A CA 1
ATOM 783 C C . ALA A 1 97 ? -18.774 8.574 21.854 1.00 84.56 97 ALA A C 1
ATOM 785 O O . ALA A 1 97 ? -18.814 7.682 22.697 1.00 84.56 97 ALA A O 1
ATOM 786 N N . GLY A 1 98 ? -19.372 9.743 22.037 1.00 90.12 98 GLY A N 1
ATOM 787 C CA . GLY A 1 98 ? -20.286 10.048 23.125 1.00 90.12 98 GLY A CA 1
ATOM 788 C C . GLY A 1 98 ? -21.679 9.494 22.861 1.00 90.12 98 GLY A C 1
ATOM 789 O O . GLY A 1 98 ? -22.273 9.755 21.814 1.00 90.12 98 GLY A O 1
ATOM 790 N N . TYR A 1 99 ? -22.231 8.779 23.835 1.00 92.56 99 TYR A N 1
ATOM 791 C CA . TYR A 1 99 ? -23.611 8.305 23.828 1.00 92.56 99 TYR A CA 1
ATOM 792 C C . TYR A 1 99 ? -24.325 8.728 25.111 1.00 92.56 99 TYR A C 1
ATOM 794 O O . TYR A 1 99 ? -23.804 8.529 26.204 1.00 92.56 99 TYR A O 1
ATOM 802 N N . THR A 1 100 ? -25.530 9.284 25.004 1.00 92.31 100 THR A N 1
ATOM 803 C CA . THR A 1 100 ? -26.359 9.576 26.182 1.00 92.31 100 THR A CA 1
ATOM 804 C C . THR A 1 100 ? -27.123 8.320 26.587 1.00 92.31 100 THR A C 1
ATOM 806 O O . THR A 1 100 ? -27.990 7.866 25.847 1.00 92.31 100 THR A O 1
ATOM 809 N N . VAL A 1 101 ? -26.805 7.776 27.764 1.00 89.94 101 VAL A N 1
ATOM 810 C CA . VAL A 1 101 ? -27.395 6.542 28.305 1.00 89.94 101 VAL A CA 1
ATOM 811 C C . VAL A 1 101 ? -28.912 6.689 28.442 1.00 89.94 101 VAL A C 1
ATOM 813 O O . VAL A 1 101 ? -29.387 7.609 29.109 1.00 89.94 101 VAL A O 1
ATOM 816 N N . ALA A 1 102 ? -29.681 5.781 27.843 1.00 88.38 102 AL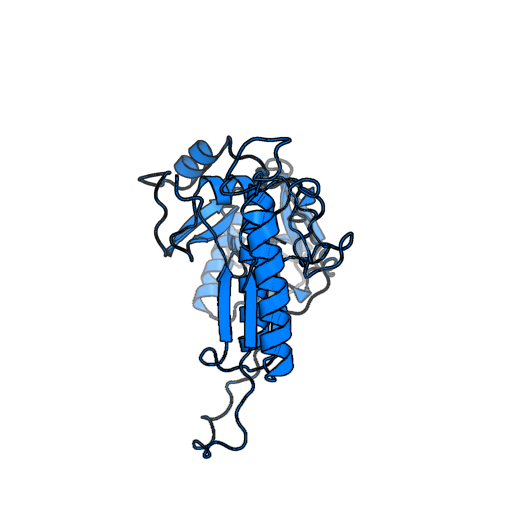A A N 1
ATOM 817 C CA . ALA A 1 102 ? -31.131 5.740 27.976 1.00 88.38 102 ALA A CA 1
ATOM 818 C C . ALA A 1 102 ? -31.569 4.930 29.206 1.00 88.38 102 ALA A C 1
ATOM 820 O O . ALA A 1 102 ? -30.803 4.182 29.817 1.00 88.38 102 ALA A O 1
ATOM 821 N N . ARG A 1 103 ? -32.845 5.065 29.578 1.00 76.38 103 ARG A N 1
ATOM 822 C CA . ARG A 1 103 ? -33.446 4.259 30.646 1.00 76.38 103 ARG A CA 1
ATOM 823 C C . ARG A 1 103 ? -33.418 2.782 30.229 1.00 76.38 103 ARG A C 1
ATOM 825 O O . ARG A 1 103 ? -33.910 2.454 29.155 1.00 76.38 103 ARG A O 1
ATOM 832 N N . ASN A 1 104 ? -32.870 1.922 31.090 1.00 79.44 104 ASN A N 1
ATOM 833 C CA . ASN A 1 104 ? -32.644 0.481 30.879 1.00 79.44 104 ASN A CA 1
ATOM 834 C C . ASN A 1 104 ? -31.466 0.102 29.963 1.00 79.44 104 ASN A C 1
ATOM 836 O O . ASN A 1 104 ? -31.293 -1.083 29.682 1.00 79.44 104 ASN A O 1
ATOM 840 N N . ASP A 1 105 ? -30.639 1.053 29.516 1.00 84.12 105 ASP A N 1
ATOM 841 C CA . ASP A 1 105 ? -29.382 0.683 28.866 1.00 84.12 105 ASP A CA 1
ATOM 842 C C . ASP A 1 105 ? -28.437 0.036 29.895 1.00 84.12 105 ASP A C 1
ATOM 844 O O . ASP A 1 105 ? -28.234 0.542 30.999 1.00 84.12 105 ASP A O 1
ATOM 848 N N . THR A 1 106 ? -27.829 -1.080 29.507 1.00 83.81 106 THR A N 1
ATOM 849 C CA . THR A 1 106 ? -26.706 -1.712 30.212 1.00 83.81 106 THR A CA 1
ATOM 850 C C . THR A 1 106 ? -25.441 -1.591 29.369 1.00 83.81 106 THR A C 1
ATOM 852 O O . THR A 1 106 ? -25.523 -1.505 28.141 1.00 83.81 106 THR A O 1
ATOM 855 N N . LEU A 1 107 ? -24.256 -1.648 29.989 1.00 81.00 107 LEU A N 1
ATOM 856 C CA . LEU A 1 107 ? -22.987 -1.662 29.241 1.00 81.00 107 LEU A CA 1
ATOM 857 C C . LEU A 1 107 ? -22.970 -2.779 28.192 1.00 81.00 107 LEU A C 1
ATOM 859 O O . LEU A 1 107 ? -22.555 -2.553 27.060 1.00 81.00 107 LEU A O 1
ATOM 863 N N . TYR A 1 108 ? -23.502 -3.947 28.553 1.00 77.88 108 TYR A N 1
ATOM 864 C CA . TYR A 1 108 ? -23.633 -5.090 27.659 1.00 77.88 108 TYR A CA 1
ATOM 865 C C . TYR A 1 108 ? -24.504 -4.768 26.436 1.00 77.88 108 TYR A C 1
ATOM 867 O O . TYR A 1 108 ? -24.079 -4.969 25.302 1.00 77.88 108 TYR A O 1
ATOM 875 N N . SER A 1 109 ? -25.690 -4.185 26.651 1.00 81.69 109 SER A N 1
ATOM 876 C CA . SER A 1 109 ? -26.596 -3.802 25.559 1.00 81.69 109 SER A CA 1
ATOM 877 C C . SER A 1 109 ? -26.015 -2.720 24.642 1.00 81.69 109 SER A C 1
ATOM 879 O O . SER A 1 109 ? -26.298 -2.717 23.447 1.00 81.69 109 SER A O 1
ATOM 881 N N . LEU A 1 110 ? -25.196 -1.810 25.181 1.00 84.19 110 LEU A N 1
ATOM 882 C CA . LEU A 1 110 ? -24.563 -0.735 24.417 1.00 84.19 110 LEU A CA 1
ATOM 883 C C . LEU A 1 110 ? -23.393 -1.239 23.580 1.00 84.19 110 LEU A C 1
ATOM 885 O O . LEU A 1 110 ? -23.254 -0.831 22.430 1.00 84.19 110 LEU A O 1
ATOM 889 N N . LEU A 1 111 ? -22.588 -2.148 24.132 1.00 81.06 111 LEU A N 1
ATOM 890 C CA . LEU A 1 111 ? -21.521 -2.808 23.388 1.00 81.06 111 LEU A CA 1
ATOM 891 C C . LEU A 1 111 ? -22.110 -3.613 22.230 1.00 81.06 111 LEU A C 1
ATOM 893 O O . LEU A 1 111 ? -21.770 -3.352 21.086 1.00 81.06 111 LEU A O 1
ATOM 897 N N . LEU A 1 112 ? -23.105 -4.457 22.496 1.00 77.00 112 LEU A N 1
ATOM 898 C CA . LEU A 1 112 ? -23.760 -5.264 21.462 1.00 77.00 112 LEU A CA 1
ATOM 899 C C . LEU A 1 112 ? -24.448 -4.415 20.372 1.00 77.00 112 LEU A C 1
ATOM 901 O O . LEU A 1 112 ? -24.594 -4.847 19.234 1.00 77.00 112 LEU A O 1
ATOM 905 N N . ARG A 1 113 ? -24.878 -3.191 20.707 1.00 79.25 113 ARG A N 1
ATOM 906 C CA . ARG A 1 113 ? -25.532 -2.257 19.774 1.00 79.25 113 ARG A CA 1
ATOM 907 C C . ARG A 1 113 ? -24.548 -1.489 18.890 1.00 79.25 113 ARG A C 1
ATOM 909 O O . ARG A 1 113 ? -24.919 -1.092 17.782 1.00 79.25 113 ARG A O 1
ATOM 916 N N . PHE A 1 114 ? -23.356 -1.189 19.400 1.00 82.31 114 PHE A N 1
ATOM 917 C CA . PHE A 1 114 ? -22.425 -0.262 18.756 1.00 82.31 114 PHE A CA 1
ATOM 918 C C . PHE A 1 114 ? -21.091 -0.885 18.355 1.00 82.31 114 PHE A C 1
ATOM 920 O O . PHE A 1 114 ? -20.358 -0.218 17.633 1.00 82.31 114 PHE A O 1
ATOM 927 N N . THR A 1 115 ? -20.784 -2.116 18.765 1.00 73.44 115 THR A N 1
ATOM 928 C CA . THR A 1 115 ? -19.554 -2.845 18.416 1.00 73.44 115 THR A CA 1
ATOM 929 C C . THR A 1 115 ? -19.871 -4.121 17.625 1.00 73.44 115 THR A C 1
ATOM 931 O O . THR A 1 115 ? -21.022 -4.541 17.544 1.00 73.44 115 THR A O 1
ATOM 934 N N . ASP A 1 116 ? -18.860 -4.719 16.991 1.00 70.62 116 ASP A N 1
ATOM 935 C CA . ASP A 1 116 ? -18.959 -5.922 16.147 1.00 70.62 116 ASP A CA 1
ATOM 936 C C . ASP A 1 116 ? -18.704 -7.230 16.924 1.00 70.62 116 ASP A C 1
ATOM 938 O O . ASP A 1 116 ? -18.380 -8.262 16.336 1.00 70.62 116 ASP A O 1
ATOM 942 N N . ARG A 1 117 ? -18.799 -7.194 18.261 1.00 67.19 117 ARG A N 1
ATOM 943 C CA . ARG A 1 117 ? -18.376 -8.299 19.134 1.00 67.19 117 ARG A CA 1
ATOM 944 C C . ARG A 1 117 ? -19.557 -9.099 19.655 1.00 67.19 117 ARG A C 1
ATOM 946 O O . ARG A 1 117 ? -20.459 -8.563 20.290 1.00 67.19 117 ARG A O 1
ATOM 953 N N . GLU A 1 118 ? -19.495 -10.410 19.444 1.00 62.44 118 GLU A N 1
ATOM 954 C CA . GLU A 1 118 ? -20.574 -11.339 19.804 1.00 62.44 118 GLU A CA 1
ATOM 955 C C . GLU A 1 118 ? -20.179 -12.319 20.924 1.00 62.44 118 GLU A C 1
ATOM 957 O O . GLU A 1 118 ? -21.035 -12.982 21.509 1.00 62.44 118 GLU A O 1
ATOM 962 N N . ARG A 1 119 ? -18.886 -12.417 21.270 1.00 61.88 119 ARG A N 1
ATOM 963 C CA . ARG A 1 119 ? -18.406 -13.354 22.298 1.00 61.88 119 ARG A CA 1
ATOM 964 C C . ARG A 1 119 ? -18.581 -12.786 23.708 1.00 61.88 119 ARG A C 1
ATOM 966 O O . ARG A 1 119 ? -18.135 -11.682 24.013 1.00 61.88 119 ARG A O 1
ATOM 973 N N . ALA A 1 120 ? -19.201 -13.565 24.595 1.00 58.94 120 ALA A N 1
ATOM 974 C CA . ALA A 1 120 ? -19.560 -13.126 25.947 1.00 58.94 120 ALA A CA 1
ATOM 975 C C . ALA A 1 120 ? -18.348 -12.749 26.824 1.00 58.94 120 ALA A C 1
ATOM 977 O O . ALA A 1 120 ? -18.412 -11.786 27.587 1.00 58.94 120 ALA A O 1
ATOM 978 N N . ASP A 1 121 ? -17.231 -13.470 26.707 1.00 61.75 121 ASP A N 1
ATOM 979 C CA . ASP A 1 121 ? -15.996 -13.180 27.444 1.00 61.75 121 ASP A CA 1
ATOM 980 C C . ASP A 1 121 ? -15.363 -11.852 27.002 1.00 61.75 121 ASP A C 1
ATOM 982 O O . ASP A 1 121 ? -14.846 -11.094 27.824 1.00 61.75 121 ASP A O 1
ATOM 986 N N . GLU A 1 122 ? -15.445 -11.547 25.709 1.00 63.81 122 GLU A N 1
ATOM 987 C CA . GLU A 1 122 ? -14.952 -10.310 25.118 1.00 63.81 122 GLU A CA 1
ATOM 988 C C . GLU A 1 122 ? -15.804 -9.111 25.535 1.00 63.81 122 GLU A C 1
ATOM 990 O O . GLU A 1 122 ? -15.266 -8.108 26.009 1.00 63.81 122 GLU A O 1
ATOM 995 N N . LEU A 1 123 ? -17.130 -9.252 25.486 1.00 69.50 123 LEU A N 1
ATOM 996 C CA . LEU A 1 123 ? -18.071 -8.230 25.950 1.00 69.50 123 LEU A CA 1
ATOM 997 C C . LEU A 1 123 ? -17.876 -7.895 27.437 1.00 69.50 123 LEU A C 1
ATOM 999 O O . LEU A 1 123 ? -17.892 -6.720 27.809 1.00 69.50 123 LEU A O 1
ATOM 1003 N N . ASN A 1 124 ? -17.604 -8.894 28.281 1.00 69.69 124 ASN A N 1
ATOM 1004 C CA . ASN A 1 124 ? -17.319 -8.680 29.703 1.00 69.69 124 ASN A CA 1
ATOM 1005 C C . ASN A 1 124 ? -16.013 -7.899 29.928 1.00 69.69 124 ASN A C 1
ATOM 1007 O O . ASN A 1 124 ? -15.964 -6.991 30.765 1.00 69.69 124 ASN A O 1
ATOM 1011 N N . ARG A 1 125 ? -14.957 -8.194 29.156 1.00 73.50 125 ARG A N 1
ATOM 1012 C CA . ARG A 1 125 ? -13.699 -7.425 29.206 1.00 73.50 125 ARG A CA 1
ATOM 1013 C C . ARG A 1 125 ? -13.909 -5.978 28.761 1.00 73.50 125 ARG A C 1
ATOM 1015 O O . ARG A 1 125 ? -13.470 -5.057 29.452 1.00 73.50 125 ARG A O 1
ATOM 1022 N N . MET A 1 126 ? -14.613 -5.776 27.647 1.00 74.69 126 MET A N 1
ATOM 1023 C CA . MET A 1 126 ? -14.915 -4.445 27.113 1.00 74.69 126 MET A CA 1
ATOM 1024 C C . MET A 1 126 ? -15.755 -3.617 28.087 1.00 74.69 126 MET A C 1
ATOM 1026 O O . MET A 1 126 ? -15.468 -2.438 28.287 1.00 74.69 126 MET A O 1
ATOM 1030 N N . ALA A 1 127 ? -16.736 -4.227 28.757 1.00 77.81 127 ALA A N 1
ATOM 1031 C CA . ALA A 1 127 ? -17.519 -3.559 29.792 1.00 77.81 127 ALA A CA 1
ATOM 1032 C C . ALA A 1 127 ? -16.624 -3.082 30.949 1.00 77.81 127 ALA A C 1
ATOM 1034 O O . ALA A 1 127 ? -16.731 -1.932 31.378 1.00 77.81 127 ALA A O 1
ATOM 1035 N N . GLY A 1 128 ? -15.678 -3.916 31.396 1.00 75.44 128 GLY A N 1
ATOM 1036 C CA . GLY A 1 128 ? -14.684 -3.553 32.412 1.00 75.44 128 GLY A CA 1
ATOM 1037 C C . GLY A 1 128 ? -13.808 -2.359 32.021 1.00 75.44 128 GLY A C 1
ATOM 1038 O O . GLY A 1 128 ? -13.572 -1.460 32.831 1.00 75.44 128 GLY A O 1
ATOM 1039 N N . LEU A 1 129 ? -13.348 -2.320 30.771 1.00 75.12 129 LEU A N 1
ATOM 1040 C CA . LEU A 1 129 ? -12.564 -1.206 30.233 1.00 75.12 129 LEU A CA 1
ATOM 1041 C C . LEU A 1 129 ? -13.399 0.072 30.118 1.00 75.12 129 LEU A C 1
ATOM 1043 O O . LEU A 1 129 ? -12.948 1.142 30.526 1.00 75.12 129 LEU A O 1
ATOM 1047 N N . LEU A 1 130 ? -14.638 -0.044 29.638 1.00 80.50 130 LEU A N 1
ATOM 1048 C CA . LEU A 1 130 ? -15.542 1.089 29.483 1.00 80.50 130 LEU A CA 1
ATOM 1049 C C . LEU A 1 130 ? -15.913 1.700 30.839 1.00 80.50 130 LEU A C 1
ATOM 1051 O O . LEU A 1 130 ? -15.989 2.924 30.961 1.00 80.50 130 LEU A O 1
ATOM 1055 N N . MET A 1 131 ? -16.058 0.866 31.873 1.00 81.62 131 MET A N 1
ATOM 1056 C CA . MET A 1 131 ? -16.227 1.328 33.249 1.00 81.62 131 MET A CA 1
ATOM 1057 C C . MET A 1 131 ? -15.024 2.136 33.733 1.00 81.62 131 MET A C 1
ATOM 1059 O O . MET A 1 131 ? -15.207 3.241 34.237 1.00 81.62 131 MET A O 1
ATOM 1063 N N . LYS A 1 132 ? -13.799 1.628 33.542 1.00 78.69 132 LYS A N 1
ATOM 1064 C CA . LYS A 1 132 ? -12.569 2.337 33.934 1.00 78.69 132 LYS A CA 1
ATOM 1065 C C . LYS A 1 132 ? -12.423 3.666 33.196 1.00 78.69 132 LYS A C 1
ATOM 1067 O O . LYS A 1 132 ? -12.187 4.684 33.841 1.00 78.69 132 LYS A O 1
ATOM 1072 N N . LEU A 1 133 ? -12.633 3.664 31.878 1.00 79.69 133 LEU A N 1
ATOM 1073 C CA . LEU A 1 133 ? -12.556 4.854 31.026 1.00 79.69 133 LEU A CA 1
ATOM 1074 C C . LEU A 1 133 ? -13.526 5.953 31.47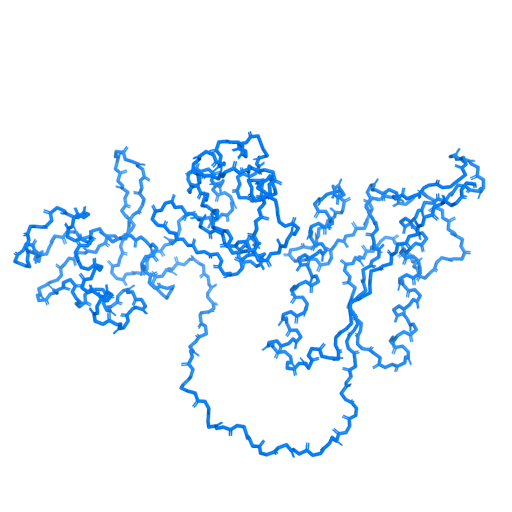9 1.00 79.69 133 LEU A C 1
ATOM 1076 O O . LEU A 1 133 ? -13.192 7.132 31.447 1.00 79.69 133 LEU A O 1
ATOM 1080 N N . ASN A 1 134 ? -14.722 5.562 31.920 1.00 84.44 134 ASN A N 1
ATOM 1081 C CA . ASN A 1 134 ? -15.775 6.488 32.331 1.00 84.44 134 ASN A CA 1
ATOM 1082 C C . ASN A 1 134 ? -15.848 6.696 33.855 1.00 84.44 134 ASN A C 1
ATOM 1084 O O . ASN A 1 134 ? -16.775 7.348 34.337 1.00 84.44 134 ASN A O 1
ATOM 1088 N N . GLY A 1 135 ? -14.915 6.138 34.636 1.00 85.12 135 GLY A N 1
ATOM 1089 C CA . GLY A 1 135 ? -14.915 6.243 36.100 1.00 85.12 135 GLY A CA 1
ATOM 1090 C C . GLY A 1 135 ? -16.161 5.644 36.773 1.00 85.12 135 GLY A C 1
ATOM 1091 O O . GLY A 1 135 ? -16.641 6.167 37.780 1.00 85.12 135 GLY A O 1
ATOM 1092 N N . ILE A 1 136 ? -16.732 4.583 36.202 1.00 85.31 136 ILE A N 1
ATOM 1093 C CA . ILE A 1 136 ? -17.896 3.858 36.728 1.00 85.31 136 ILE A CA 1
ATOM 1094 C C . ILE A 1 136 ? -17.388 2.751 37.661 1.00 85.31 136 ILE A C 1
ATOM 1096 O O . ILE A 1 136 ? -16.587 1.916 37.255 1.00 85.31 136 ILE A O 1
ATOM 1100 N N . ARG A 1 137 ? -17.835 2.742 38.925 1.00 74.50 137 ARG A N 1
ATOM 1101 C CA . ARG A 1 137 ? -17.336 1.808 39.959 1.00 74.50 137 ARG A CA 1
ATOM 1102 C C . ARG A 1 137 ? -18.145 0.507 40.095 1.00 74.50 137 ARG A C 1
ATOM 1104 O O . ARG A 1 137 ? -17.783 -0.333 40.907 1.00 74.50 137 ARG A O 1
ATOM 1111 N N . GLY A 1 138 ? -19.223 0.339 39.329 1.00 68.50 138 GLY A N 1
ATOM 1112 C CA . GLY A 1 138 ? -20.075 -0.856 39.340 1.00 68.50 138 GLY A CA 1
ATOM 1113 C C . GLY A 1 138 ? -21.286 -0.712 38.414 1.00 68.50 138 GLY A C 1
ATOM 1114 O O . GLY A 1 138 ? -21.553 0.385 37.922 1.00 68.50 138 GLY A O 1
ATOM 1115 N N . GLU A 1 139 ? -22.026 -1.801 38.188 1.00 55.88 139 GLU A N 1
ATOM 1116 C CA . GLU A 1 139 ? -23.126 -1.870 37.204 1.00 55.88 139 GLU A CA 1
ATOM 1117 C C . GLU A 1 139 ? -24.247 -0.844 37.455 1.00 55.88 139 GLU A C 1
ATOM 1119 O O . GLU A 1 139 ? -24.797 -0.288 36.508 1.00 55.88 139 GLU A O 1
ATOM 1124 N N . GLY A 1 140 ? -24.509 -0.484 38.718 1.00 63.19 140 GLY A N 1
ATOM 1125 C CA . GLY A 1 140 ? -25.460 0.577 39.086 1.00 63.19 140 GLY A CA 1
ATOM 1126 C C . GLY A 1 140 ? -24.984 2.014 38.811 1.00 63.19 140 GLY A C 1
ATOM 1127 O O . GLY A 1 140 ? -25.729 2.961 39.037 1.00 63.19 140 GLY A O 1
ATOM 1128 N N . GLY A 1 141 ? -23.746 2.208 38.344 1.00 65.94 141 GLY A N 1
ATOM 1129 C CA . GLY A 1 141 ? -23.178 3.530 38.050 1.00 65.94 141 GLY A CA 1
ATOM 1130 C C . GLY A 1 141 ? -23.477 4.057 36.640 1.00 65.94 141 GLY A C 1
ATOM 1131 O O . GLY A 1 141 ? -23.097 5.190 36.315 1.00 65.94 141 GLY A O 1
ATOM 1132 N N . LEU A 1 142 ? -24.145 3.254 35.805 1.00 78.62 142 LEU A N 1
ATOM 1133 C CA . LEU A 1 142 ? -24.616 3.650 34.480 1.00 78.62 142 LEU A CA 1
ATOM 1134 C C . LEU A 1 142 ? -26.010 4.294 34.589 1.00 78.62 142 LEU A C 1
ATOM 1136 O O . LEU A 1 142 ? -27.037 3.662 34.365 1.00 78.62 142 LEU A O 1
ATOM 1140 N N . LEU A 1 143 ? -26.038 5.566 34.985 1.00 81.19 143 LEU A N 1
ATOM 1141 C CA . LEU A 1 143 ? -27.278 6.323 35.160 1.00 81.19 143 LEU A CA 1
ATOM 1142 C C . LEU A 1 143 ? -27.803 6.856 33.821 1.00 81.19 143 LEU A C 1
ATOM 1144 O O . LEU A 1 143 ? -27.037 7.385 33.012 1.00 81.19 143 LEU A O 1
ATOM 1148 N N . ALA A 1 144 ? -29.120 6.775 33.618 1.00 84.94 144 ALA A N 1
ATOM 1149 C CA . ALA A 1 144 ? -29.779 7.387 32.468 1.00 84.94 144 ALA A CA 1
ATOM 1150 C C . ALA A 1 144 ? -29.500 8.902 32.416 1.00 84.94 144 ALA A C 1
ATOM 1152 O O . ALA A 1 144 ? -29.480 9.578 33.444 1.00 84.94 144 ALA A O 1
ATOM 1153 N N . GLY A 1 145 ? -29.267 9.432 31.216 1.00 84.38 145 GLY A N 1
ATOM 1154 C CA . GLY A 1 145 ? -28.891 10.826 30.972 1.00 84.38 145 GLY A CA 1
ATOM 1155 C C . GLY A 1 145 ? -27.386 11.103 31.049 1.00 84.38 145 GLY A C 1
ATOM 1156 O O . GLY A 1 145 ? -26.939 12.137 30.556 1.00 84.38 145 GLY A O 1
ATOM 1157 N N . ARG A 1 146 ? -26.576 10.185 31.597 1.00 87.94 146 ARG A N 1
ATOM 1158 C CA . ARG A 1 146 ? -25.114 10.327 31.608 1.00 87.94 146 ARG A CA 1
ATOM 1159 C C . ARG A 1 146 ? -24.543 10.130 30.201 1.00 87.94 146 ARG A C 1
ATOM 1161 O O . ARG A 1 146 ? -24.967 9.228 29.481 1.00 87.94 146 ARG A O 1
ATOM 1168 N N . THR A 1 147 ? -23.548 10.931 29.823 1.00 90.12 147 THR A N 1
ATOM 1169 C CA . THR A 1 147 ? -22.766 10.683 28.604 1.00 90.12 147 THR A CA 1
ATOM 1170 C C . THR A 1 147 ? -21.720 9.609 28.875 1.00 90.12 147 THR A C 1
ATOM 1172 O O . THR A 1 147 ? -20.857 9.765 29.738 1.00 90.12 147 THR A O 1
ATOM 1175 N N . LEU A 1 148 ? -21.807 8.520 28.124 1.00 91.12 148 LEU A N 1
ATOM 1176 C CA . LEU A 1 148 ? -20.823 7.456 28.067 1.00 91.12 148 LEU A CA 1
ATOM 1177 C C . LEU A 1 148 ? -19.861 7.737 26.912 1.00 91.12 148 LEU A C 1
ATOM 1179 O O . LEU A 1 148 ? -20.289 7.858 25.765 1.00 91.12 148 LEU A O 1
ATOM 1183 N N . ARG A 1 149 ? -18.567 7.833 27.210 1.00 88.38 149 ARG A N 1
ATOM 1184 C CA . ARG A 1 149 ? -17.503 7.936 26.211 1.00 88.38 149 ARG A CA 1
ATOM 1185 C C . ARG A 1 149 ? -17.068 6.539 25.813 1.00 88.38 149 ARG A C 1
ATOM 1187 O O . ARG A 1 149 ? -16.548 5.788 26.638 1.00 88.38 149 ARG A O 1
ATOM 1194 N N . MET A 1 150 ? -17.278 6.203 24.551 1.00 83.06 150 MET A N 1
ATOM 1195 C CA . MET A 1 150 ? -16.793 4.977 23.936 1.00 83.06 150 MET A CA 1
ATOM 1196 C C . MET A 1 150 ? -15.603 5.307 23.032 1.00 83.06 150 MET A C 1
ATOM 1198 O O . MET A 1 150 ? -15.642 6.314 22.321 1.00 83.06 150 MET A O 1
ATOM 1202 N N . PRO A 1 151 ? -14.538 4.496 23.030 1.00 77.62 151 PRO A N 1
ATOM 1203 C CA . PRO A 1 151 ? -13.487 4.614 22.027 1.00 77.62 151 PRO A CA 1
ATOM 1204 C C . PRO A 1 151 ? -14.084 4.538 20.611 1.00 77.62 151 PRO A C 1
ATOM 1206 O O . PRO A 1 151 ? -14.895 3.654 20.330 1.00 77.62 151 PRO A O 1
ATOM 1209 N N . ILE A 1 152 ? -13.723 5.470 19.720 1.00 71.44 152 ILE A N 1
ATOM 1210 C CA . ILE A 1 152 ? -14.287 5.527 18.353 1.00 71.44 152 ILE A CA 1
ATOM 1211 C C . ILE A 1 152 ? -13.972 4.239 17.597 1.00 71.44 152 ILE A C 1
ATOM 1213 O O . ILE A 1 152 ? -14.805 3.741 16.842 1.00 71.44 152 ILE A O 1
ATOM 1217 N N . GLU A 1 153 ? -12.788 3.687 17.845 1.00 63.91 153 GLU A N 1
ATOM 1218 C CA . GLU A 1 153 ? -12.281 2.415 17.349 1.00 63.91 153 GLU A CA 1
ATOM 1219 C C . GLU A 1 153 ? -13.253 1.249 17.549 1.00 63.91 153 GLU A C 1
ATOM 1221 O O . GLU A 1 153 ? -13.345 0.407 16.661 1.00 63.91 153 GLU A O 1
ATOM 1226 N N . TRP A 1 154 ? -14.040 1.245 18.629 1.00 70.88 154 TRP A N 1
ATOM 1227 C CA . TRP A 1 154 ? -15.003 0.178 18.921 1.00 70.88 154 TRP A CA 1
ATOM 1228 C C . TRP A 1 154 ? -16.306 0.307 18.133 1.00 70.88 154 TRP A C 1
ATOM 1230 O O . TRP A 1 154 ? -17.064 -0.653 18.045 1.00 70.88 154 TRP A O 1
ATOM 1240 N N . ILE A 1 155 ? -16.589 1.489 17.582 1.00 78.94 155 ILE A N 1
ATOM 1241 C CA . ILE A 1 155 ? -17.851 1.757 16.900 1.00 78.94 155 ILE A CA 1
ATOM 1242 C C . ILE A 1 155 ? -17.865 1.089 15.527 1.00 78.94 155 ILE A C 1
ATOM 1244 O O . ILE A 1 155 ? -17.005 1.393 14.698 1.00 78.94 155 ILE A O 1
ATOM 1248 N N . VAL A 1 156 ? -18.867 0.247 15.266 1.00 72.56 156 VAL A N 1
ATOM 1249 C CA . VAL A 1 156 ? -19.054 -0.425 13.973 1.00 72.56 156 VAL A CA 1
ATOM 1250 C C . VAL A 1 156 ? -19.061 0.564 12.811 1.00 72.56 156 VAL A C 1
ATOM 1252 O O . VAL A 1 156 ? -19.520 1.706 12.930 1.00 72.56 156 VAL A O 1
ATOM 1255 N N . ALA A 1 157 ? -18.546 0.121 11.666 1.00 61.47 157 ALA A N 1
ATOM 1256 C CA . ALA A 1 157 ? -18.348 0.972 10.500 1.00 61.47 157 ALA A CA 1
ATOM 1257 C C . ALA A 1 157 ? -19.656 1.612 10.002 1.00 61.47 157 ALA A C 1
ATOM 1259 O O . ALA A 1 157 ? -19.637 2.753 9.553 1.00 61.47 157 ALA A O 1
ATOM 1260 N N . GLU A 1 158 ? -20.800 0.939 10.141 1.00 65.69 158 GLU A N 1
ATOM 1261 C CA . GLU A 1 158 ? -22.112 1.443 9.715 1.00 65.69 158 GLU A CA 1
ATOM 1262 C C . GLU A 1 158 ? -22.589 2.652 10.534 1.00 65.69 158 GLU A C 1
ATOM 1264 O O . GLU A 1 158 ? -23.432 3.425 10.082 1.00 65.69 158 GLU A O 1
ATOM 1269 N N . ARG A 1 159 ? -22.056 2.838 11.747 1.00 65.12 159 ARG A N 1
ATOM 1270 C CA . ARG A 1 159 ? -22.375 3.972 12.629 1.00 65.12 159 ARG A CA 1
ATOM 1271 C C . ARG A 1 159 ? -21.417 5.149 12.435 1.00 65.12 159 ARG A C 1
ATOM 1273 O O . ARG A 1 159 ? -21.496 6.127 13.175 1.00 65.12 159 ARG A O 1
ATOM 1280 N N . ARG A 1 160 ? -20.535 5.077 11.439 1.00 63.41 160 ARG A N 1
ATOM 1281 C CA . ARG A 1 160 ? -19.594 6.124 11.038 1.00 63.41 160 ARG A CA 1
ATOM 1282 C C . ARG A 1 160 ? -20.126 6.771 9.748 1.00 63.41 160 ARG A C 1
ATOM 1284 O O . ARG A 1 160 ? -20.021 6.200 8.671 1.00 63.41 160 ARG A O 1
ATOM 1291 N N . VAL A 1 161 ? -20.774 7.931 9.855 1.00 53.81 161 VAL A N 1
ATOM 1292 C CA . VAL A 1 161 ? -21.295 8.713 8.720 1.00 53.81 161 VAL A CA 1
ATOM 1293 C C . VAL A 1 161 ? -20.176 9.610 8.189 1.00 53.81 161 VAL A C 1
ATOM 1295 O O . VAL A 1 161 ? -19.541 10.327 8.943 1.00 53.81 161 VAL A O 1
ATOM 1298 N N . GLY A 1 162 ? -19.904 9.587 6.888 1.00 47.53 162 GLY A N 1
ATOM 1299 C CA . GLY A 1 162 ? -18.750 10.293 6.314 1.00 47.53 162 GLY A CA 1
ATOM 1300 C C . GLY A 1 162 ? -17.566 9.345 6.146 1.00 47.53 162 GLY A C 1
ATOM 1301 O O . GLY A 1 162 ? -16.753 9.152 7.045 1.00 47.53 162 GLY A O 1
ATOM 1302 N N . GLY A 1 163 ? -17.532 8.733 4.963 1.00 37.03 163 GLY A N 1
ATOM 1303 C CA . GLY A 1 163 ? -16.689 7.594 4.609 1.00 37.03 163 GLY A CA 1
ATOM 1304 C C . GLY A 1 163 ? -17.564 6.475 4.053 1.00 37.03 163 GLY A C 1
ATOM 1305 O O . GLY A 1 163 ? -17.837 5.504 4.748 1.00 37.03 163 GLY A O 1
ATOM 1306 N N . ALA A 1 164 ? -18.081 6.648 2.832 1.00 29.94 164 ALA A N 1
ATOM 1307 C CA . ALA A 1 164 ? -18.936 5.653 2.186 1.00 29.94 164 ALA A CA 1
ATOM 1308 C C . ALA A 1 164 ? -18.254 4.268 2.133 1.00 29.94 164 ALA A C 1
ATOM 1310 O O . ALA A 1 164 ? -17.081 4.144 1.782 1.00 29.94 164 ALA A O 1
ATOM 1311 N N . ALA A 1 165 ? -19.039 3.265 2.528 1.00 34.53 165 ALA A N 1
ATOM 1312 C CA . ALA A 1 165 ? -18.714 1.863 2.797 1.00 34.53 165 ALA A CA 1
ATOM 1313 C C . ALA A 1 165 ? -18.930 0.966 1.535 1.00 34.53 165 ALA A C 1
ATOM 1315 O O . ALA A 1 165 ? -19.227 1.533 0.481 1.00 34.53 165 ALA A O 1
ATOM 1316 N N . PRO A 1 166 ? -18.770 -0.387 1.559 1.00 36.81 166 PRO A N 1
ATOM 1317 C CA . PRO A 1 166 ? -19.373 -1.317 2.530 1.00 36.81 166 PRO A CA 1
ATOM 1318 C C . PRO A 1 166 ? -18.394 -2.299 3.209 1.00 36.81 166 PRO A C 1
ATOM 1320 O O . PRO A 1 166 ? -17.387 -2.714 2.637 1.00 36.81 166 PRO A O 1
ATOM 1323 N N . VAL A 1 167 ? -18.756 -2.737 4.421 1.00 32.38 167 VAL A N 1
ATOM 1324 C CA . VAL A 1 167 ? -18.279 -3.989 5.028 1.00 32.38 167 VAL A CA 1
ATOM 1325 C C . VAL A 1 167 ? -19.055 -5.140 4.388 1.00 32.38 167 VAL A C 1
ATOM 1327 O O . VAL A 1 167 ? -20.276 -5.084 4.235 1.00 32.38 167 VAL A O 1
ATOM 1330 N N . LYS A 1 168 ? -18.338 -6.189 3.987 1.00 28.09 168 LYS A N 1
ATOM 1331 C CA . LYS A 1 168 ? -18.914 -7.444 3.511 1.00 28.09 168 LYS A CA 1
ATOM 1332 C C . LYS A 1 168 ? -19.616 -8.127 4.690 1.00 28.09 168 LYS A C 1
ATOM 1334 O O . LYS A 1 168 ? -18.951 -8.567 5.622 1.00 28.09 168 LYS A O 1
ATOM 1339 N N . ARG A 1 169 ? -20.947 -8.236 4.641 1.00 28.48 169 ARG A N 1
ATOM 1340 C CA . ARG A 1 169 ? -21.699 -9.190 5.466 1.00 28.48 169 ARG A CA 1
ATOM 1341 C C . ARG A 1 169 ? -21.214 -10.593 5.087 1.00 28.48 169 ARG A C 1
ATOM 1343 O O . ARG A 1 169 ? -21.331 -10.979 3.926 1.00 28.48 169 ARG A O 1
ATOM 1350 N N . LEU A 1 170 ? -20.629 -11.322 6.033 1.00 33.78 170 LEU A N 1
ATOM 1351 C CA . LEU A 1 170 ? -20.386 -12.753 5.873 1.00 33.78 170 LEU A CA 1
ATOM 1352 C C . LEU A 1 170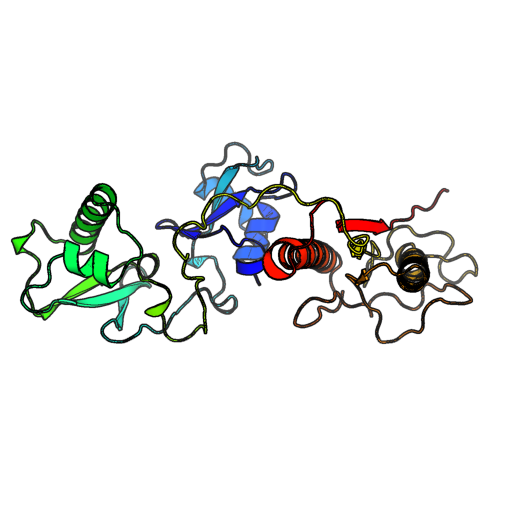 ? -21.748 -13.449 5.911 1.00 33.78 170 LEU A C 1
ATOM 1354 O O . LEU A 1 170 ? -22.437 -13.435 6.928 1.00 33.78 170 LEU A O 1
ATOM 1358 N N . GLU A 1 171 ? -22.161 -14.000 4.776 1.00 35.31 171 GLU A N 1
ATOM 1359 C CA . GLU A 1 171 ? -23.202 -15.022 4.743 1.00 35.31 171 GLU A CA 1
ATOM 1360 C C . GLU A 1 171 ? -22.715 -16.266 5.515 1.00 35.31 171 GLU A C 1
ATOM 1362 O O . GLU A 1 171 ? -21.502 -16.511 5.566 1.00 35.31 171 GLU A O 1
ATOM 1367 N N . PRO A 1 172 ? -23.621 -17.041 6.144 1.00 35.72 172 PRO A N 1
ATOM 1368 C CA . PRO A 1 172 ? -23.259 -18.290 6.813 1.00 35.72 172 PRO A CA 1
ATOM 1369 C C . PRO A 1 172 ? -22.501 -19.226 5.853 1.00 35.72 172 PRO A C 1
ATOM 1371 O O . PRO A 1 172 ? -22.727 -19.168 4.642 1.00 35.72 172 PRO A O 1
ATOM 1374 N N . PRO A 1 173 ? -21.587 -20.074 6.364 1.00 36.31 173 PRO A N 1
ATOM 1375 C CA . PRO A 1 173 ? -20.689 -20.854 5.524 1.00 36.31 173 PRO A CA 1
ATOM 1376 C C . PRO A 1 173 ? -21.486 -21.716 4.545 1.00 36.31 173 PRO A C 1
ATOM 1378 O O . PRO A 1 173 ? -22.366 -22.484 4.940 1.00 36.31 173 PRO A O 1
ATOM 1381 N N . ALA A 1 174 ? -21.164 -21.567 3.260 1.00 41.38 174 ALA A N 1
ATOM 1382 C CA . ALA A 1 174 ? -21.717 -22.389 2.200 1.00 41.38 174 ALA A CA 1
ATOM 1383 C C . ALA A 1 174 ? -21.460 -23.884 2.491 1.00 41.38 174 ALA A C 1
ATOM 1385 O O . ALA A 1 174 ? -20.417 -24.227 3.063 1.00 41.38 174 ALA A O 1
ATOM 1386 N N . PRO A 1 175 ? -22.385 -24.781 2.096 1.00 43.16 175 PRO A N 1
ATOM 1387 C CA . PRO A 1 175 ? -22.164 -26.222 2.173 1.00 43.16 175 PRO A CA 1
ATOM 1388 C C . PRO A 1 175 ? -20.865 -26.614 1.443 1.00 43.16 175 PRO A C 1
ATOM 1390 O O . PRO A 1 175 ? -20.423 -25.884 0.549 1.00 43.16 175 PRO A O 1
ATOM 1393 N N . PRO A 1 176 ? -20.234 -27.745 1.817 1.00 38.47 176 PRO A N 1
ATOM 1394 C CA . PRO A 1 176 ? -18.953 -28.160 1.253 1.00 38.47 176 PRO A CA 1
ATOM 1395 C C . PRO A 1 176 ? -18.998 -28.166 -0.282 1.00 38.47 176 PRO A C 1
ATOM 1397 O O . PRO A 1 176 ? -20.043 -28.484 -0.861 1.00 38.47 176 PRO A O 1
ATOM 1400 N N . PRO A 1 177 ? -17.882 -27.807 -0.945 1.00 36.81 177 PRO A N 1
ATOM 1401 C CA . PRO A 1 177 ? -17.867 -27.560 -2.379 1.00 36.81 177 PRO A CA 1
ATOM 1402 C C . PRO A 1 177 ? -18.368 -28.789 -3.150 1.00 36.81 177 PRO A C 1
ATOM 1404 O O . PRO A 1 177 ? -18.014 -29.921 -2.795 1.00 36.81 177 PRO A O 1
ATOM 1407 N N . PRO A 1 178 ? -19.181 -28.599 -4.208 1.00 38.19 178 PRO A N 1
ATOM 1408 C CA . PRO A 1 178 ? -19.602 -29.706 -5.047 1.00 38.19 178 PRO A CA 1
ATOM 1409 C C . PRO A 1 178 ? -18.375 -30.391 -5.657 1.00 38.19 178 PRO A C 1
ATOM 1411 O O . PRO A 1 178 ? -17.354 -29.763 -5.946 1.00 38.19 178 PRO A O 1
ATOM 1414 N N . LYS A 1 179 ? -18.484 -31.716 -5.811 1.00 39.59 179 LYS A N 1
ATOM 1415 C CA . LYS A 1 179 ? -17.434 -32.589 -6.343 1.00 39.59 179 LYS A CA 1
ATOM 1416 C C . LYS A 1 179 ? -16.800 -31.987 -7.598 1.00 39.59 179 LYS A C 1
ATOM 1418 O O . LYS A 1 179 ? -17.497 -31.605 -8.534 1.00 39.59 179 LYS A O 1
ATOM 1423 N N . ARG A 1 180 ? -15.465 -31.986 -7.588 1.00 45.38 180 ARG A N 1
ATOM 1424 C CA . ARG A 1 180 ? -14.549 -31.626 -8.676 1.00 45.38 180 ARG A CA 1
ATOM 1425 C C . ARG A 1 180 ? -15.098 -32.116 -10.024 1.00 45.38 180 ARG A C 1
ATOM 1427 O O . ARG A 1 180 ? -15.076 -33.314 -10.301 1.00 45.38 180 ARG A O 1
ATOM 1434 N N . MET A 1 181 ? -15.604 -31.193 -10.836 1.00 35.78 181 MET A N 1
ATOM 1435 C CA . MET A 1 181 ? -15.925 -31.464 -12.234 1.00 35.78 181 MET A CA 1
ATOM 1436 C C . MET A 1 181 ? -14.670 -31.241 -13.081 1.00 35.78 181 MET A C 1
ATOM 1438 O O . MET A 1 181 ? -13.888 -30.326 -12.829 1.00 35.78 181 MET A O 1
ATOM 1442 N N . LEU A 1 182 ? -14.463 -32.142 -14.039 1.00 37.66 182 LEU A N 1
ATOM 1443 C CA . LEU A 1 182 ? -13.355 -32.145 -14.994 1.00 37.66 182 LEU A CA 1
ATOM 1444 C C . LEU A 1 182 ? -13.281 -30.826 -15.794 1.00 37.66 182 LEU A C 1
ATOM 1446 O O . LEU A 1 182 ? -14.315 -30.193 -16.017 1.00 37.66 182 LEU A O 1
ATOM 1450 N N . PRO A 1 183 ? -12.074 -30.408 -16.225 1.00 38.50 183 PRO A N 1
ATOM 1451 C CA . PRO A 1 183 ? -11.834 -29.085 -16.787 1.00 38.50 183 PRO A CA 1
ATOM 1452 C C . PRO A 1 183 ? -12.538 -28.922 -18.135 1.00 38.50 183 PRO A C 1
ATOM 1454 O O . PRO A 1 183 ? -12.299 -29.674 -19.077 1.00 38.50 183 PRO A O 1
ATOM 1457 N N . SER A 1 184 ? -13.388 -27.904 -18.224 1.00 41.38 184 SER A N 1
ATOM 1458 C CA . SER A 1 184 ? -14.042 -27.465 -19.453 1.00 41.38 184 SER A CA 1
ATOM 1459 C C . SER A 1 184 ? -13.568 -26.046 -19.758 1.00 41.38 184 SER A C 1
ATOM 1461 O O . SER A 1 184 ? -13.867 -25.137 -18.989 1.00 41.38 184 SER A O 1
ATOM 1463 N N . ALA A 1 185 ? -12.870 -25.897 -20.889 1.00 49.97 185 ALA A N 1
ATOM 1464 C CA . ALA A 1 185 ? -12.210 -24.694 -21.412 1.00 49.97 185 ALA A CA 1
ATOM 1465 C C . ALA A 1 185 ? -11.025 -24.182 -20.566 1.00 49.97 185 ALA A C 1
ATOM 1467 O O . ALA A 1 185 ? -11.142 -23.952 -19.367 1.00 49.97 185 ALA A O 1
ATOM 1468 N N . LEU A 1 186 ? -9.859 -24.025 -21.209 1.00 58.25 186 LEU A N 1
ATOM 1469 C CA . LEU A 1 186 ? -8.653 -23.440 -20.611 1.00 58.25 186 LEU A CA 1
ATOM 1470 C C . LEU A 1 186 ? -9.014 -22.087 -19.992 1.00 58.25 186 LEU A C 1
ATOM 1472 O O . LEU A 1 186 ? -9.390 -21.157 -20.704 1.00 58.25 186 LEU A O 1
ATOM 1476 N N . THR A 1 187 ? -8.932 -21.988 -18.671 1.00 65.25 187 THR A N 1
ATOM 1477 C CA . THR A 1 187 ? -9.078 -20.718 -17.966 1.00 65.25 187 THR A CA 1
ATOM 1478 C C . THR A 1 187 ? -7.961 -19.779 -18.442 1.00 65.25 187 THR A C 1
ATOM 1480 O O . THR A 1 187 ? -6.809 -20.214 -18.526 1.00 65.25 187 THR A O 1
ATOM 1483 N N . PRO A 1 188 ? -8.272 -18.525 -18.815 1.00 80.06 188 PRO A N 1
ATOM 1484 C CA . PRO A 1 188 ? -7.273 -17.602 -19.339 1.00 80.06 188 PRO A CA 1
ATOM 1485 C C . PRO A 1 188 ? -6.189 -17.326 -18.290 1.00 80.06 188 PRO A C 1
ATOM 1487 O O . PRO A 1 188 ? -6.472 -17.193 -17.100 1.00 80.06 188 PRO A O 1
ATOM 1490 N N . ILE A 1 189 ? -4.934 -17.257 -18.737 1.00 92.44 189 ILE A N 1
ATOM 1491 C CA . ILE A 1 189 ? -3.803 -16.875 -17.887 1.00 92.44 189 ILE A CA 1
ATOM 1492 C C . ILE A 1 189 ? -3.722 -15.346 -17.857 1.00 92.44 189 ILE A C 1
ATOM 1494 O O . ILE A 1 189 ? -3.687 -14.694 -18.906 1.00 92.44 189 ILE A O 1
ATOM 1498 N N . HIS A 1 190 ? -3.648 -14.789 -16.652 1.00 95.69 190 HIS A N 1
ATOM 1499 C CA . HIS A 1 190 ? -3.527 -13.359 -16.399 1.00 95.69 190 HIS A CA 1
ATOM 1500 C C . HIS A 1 190 ? -2.061 -12.998 -16.144 1.00 95.69 190 HIS A C 1
ATOM 1502 O O . HIS A 1 190 ? -1.405 -13.594 -15.290 1.00 95.69 190 HIS A O 1
ATOM 1508 N N . VAL A 1 191 ? -1.539 -12.007 -16.862 1.00 96.81 191 VAL A N 1
ATOM 1509 C CA . VAL A 1 191 ? -0.134 -11.595 -16.782 1.00 96.81 191 VAL A CA 1
ATOM 1510 C C . VAL A 1 191 ? -0.035 -10.135 -16.358 1.00 96.81 191 VAL A C 1
ATOM 1512 O O . VAL A 1 191 ? -0.431 -9.229 -17.089 1.00 96.81 191 VAL A O 1
ATOM 1515 N N . ILE A 1 192 ? 0.524 -9.896 -15.176 1.00 96.69 192 ILE A N 1
ATOM 1516 C CA . ILE A 1 192 ? 0.858 -8.561 -14.683 1.00 96.69 192 ILE A CA 1
ATOM 1517 C C . ILE A 1 192 ? 2.277 -8.237 -15.153 1.00 96.69 192 ILE A C 1
ATOM 1519 O O . ILE A 1 192 ? 3.218 -8.948 -14.805 1.00 96.69 192 ILE A O 1
ATOM 1523 N N . VAL A 1 193 ? 2.433 -7.185 -15.953 1.00 96.31 193 VAL A N 1
ATOM 1524 C CA . VAL A 1 193 ? 3.710 -6.774 -16.548 1.00 96.31 193 VAL A CA 1
ATOM 1525 C C . VAL A 1 193 ? 4.181 -5.469 -15.908 1.00 96.31 193 VAL A C 1
ATOM 1527 O O . VAL A 1 193 ? 3.529 -4.428 -16.040 1.00 96.31 193 VAL A O 1
ATOM 1530 N N . ASP A 1 194 ? 5.332 -5.536 -15.238 1.00 93.62 194 ASP A N 1
ATOM 1531 C CA . ASP A 1 194 ? 6.049 -4.400 -14.664 1.00 93.62 194 ASP A CA 1
ATOM 1532 C C . ASP A 1 194 ? 7.308 -4.089 -15.478 1.00 93.62 194 ASP A C 1
ATOM 1534 O O . ASP A 1 194 ? 8.145 -4.955 -15.734 1.00 93.62 194 ASP A O 1
ATOM 1538 N N . ALA A 1 195 ? 7.433 -2.832 -15.904 1.00 86.75 195 ALA A N 1
ATOM 1539 C CA . ALA A 1 195 ? 8.536 -2.367 -16.741 1.00 86.75 195 ALA A CA 1
ATOM 1540 C C . ALA A 1 195 ? 9.791 -1.962 -15.940 1.00 86.75 195 ALA A C 1
ATOM 1542 O O . ALA A 1 195 ? 10.633 -1.232 -16.460 1.00 86.75 195 ALA A O 1
ATOM 1543 N N . GLY A 1 196 ? 9.925 -2.386 -14.679 1.00 82.44 196 GLY A N 1
ATOM 1544 C CA . GLY A 1 196 ? 11.121 -2.115 -13.890 1.00 82.44 196 GLY A CA 1
ATOM 1545 C C . GLY A 1 196 ? 11.285 -0.623 -13.618 1.00 82.44 196 GLY A C 1
ATOM 1546 O O . GLY A 1 196 ? 10.447 -0.017 -12.967 1.00 82.44 196 GLY A O 1
ATOM 1547 N N . HIS A 1 197 ? 12.368 0.013 -14.054 1.00 78.81 197 HIS A N 1
ATOM 1548 C CA . HIS A 1 197 ? 12.603 1.440 -13.786 1.00 78.81 197 HIS A CA 1
ATOM 1549 C C . HIS A 1 197 ? 11.590 2.363 -14.491 1.00 78.81 197 HIS A C 1
ATOM 1551 O O . HIS A 1 197 ? 10.771 1.949 -15.305 1.00 78.81 197 HIS A O 1
ATOM 1557 N N . GLY A 1 198 ? 11.605 3.647 -14.143 1.00 70.50 198 GLY A N 1
ATOM 1558 C CA . GLY A 1 198 ? 10.807 4.648 -14.843 1.00 70.50 198 GLY A CA 1
ATOM 1559 C C . GLY A 1 198 ? 10.818 5.992 -14.137 1.00 70.50 198 GLY A C 1
ATOM 1560 O O . GLY A 1 198 ? 11.354 6.151 -13.034 1.00 70.50 198 GLY A O 1
ATOM 1561 N N . GLY A 1 199 ? 10.231 6.994 -14.779 1.00 74.81 199 GLY A N 1
ATOM 1562 C CA . GLY A 1 199 ? 10.339 8.355 -14.302 1.00 74.81 199 GLY A CA 1
ATOM 1563 C C . GLY A 1 199 ? 11.761 8.891 -14.458 1.00 74.81 199 GLY A C 1
ATOM 1564 O O . GLY A 1 199 ? 12.408 8.738 -15.496 1.00 74.81 199 GLY A O 1
ATOM 1565 N N . ARG A 1 200 ? 12.256 9.559 -13.411 1.00 73.69 200 ARG A N 1
ATOM 1566 C CA . ARG A 1 200 ? 13.612 10.139 -13.386 1.00 73.69 200 ARG A CA 1
ATOM 1567 C C . ARG A 1 200 ? 14.728 9.128 -13.144 1.00 73.69 200 ARG A C 1
ATOM 1569 O O . ARG A 1 200 ? 15.888 9.518 -13.215 1.00 73.69 200 ARG A O 1
ATOM 1576 N N . ASP A 1 201 ? 14.389 7.886 -12.825 1.00 81.06 201 ASP A N 1
ATOM 1577 C CA . ASP A 1 201 ? 15.366 6.828 -12.618 1.00 81.06 201 ASP A CA 1
ATOM 1578 C C . ASP A 1 201 ? 15.708 6.170 -13.961 1.00 81.06 201 ASP A C 1
ATOM 1580 O O . ASP A 1 201 ? 14.839 5.520 -14.550 1.00 81.06 201 ASP A O 1
ATOM 1584 N N . PRO A 1 202 ? 16.928 6.374 -14.490 1.00 79.75 202 PRO A N 1
ATOM 1585 C CA . PRO A 1 202 ? 17.323 5.769 -15.751 1.00 79.75 202 PRO A CA 1
ATOM 1586 C C . PRO A 1 202 ? 17.603 4.264 -15.625 1.00 79.75 202 PRO A C 1
ATOM 1588 O O . PRO A 1 202 ? 17.659 3.608 -16.665 1.00 79.75 202 PRO A O 1
ATOM 1591 N N . GLY A 1 203 ? 17.773 3.734 -14.405 1.00 86.56 203 GLY A N 1
ATOM 1592 C CA . GLY A 1 203 ? 18.347 2.409 -14.179 1.00 86.56 203 GLY A CA 1
ATOM 1593 C C . GLY A 1 203 ? 19.800 2.337 -14.658 1.00 86.56 203 GLY A C 1
ATOM 1594 O O . GLY A 1 203 ? 20.526 3.340 -14.613 1.00 86.56 203 GLY A O 1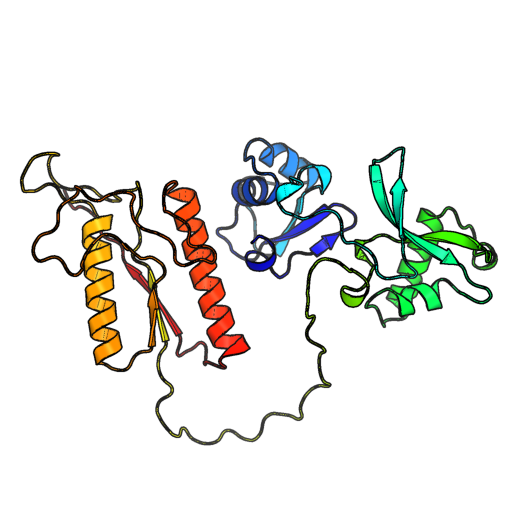
ATOM 1595 N N . ALA A 1 204 ? 20.226 1.172 -15.143 1.00 87.88 204 ALA A N 1
ATOM 1596 C CA . ALA A 1 204 ? 21.537 1.012 -15.763 1.00 87.88 204 ALA A CA 1
ATOM 1597 C C . ALA A 1 204 ? 21.704 1.937 -16.983 1.00 87.88 204 ALA A C 1
ATOM 1599 O O . ALA A 1 204 ? 20.780 2.173 -17.767 1.00 87.88 204 ALA A O 1
ATOM 1600 N N . VAL A 1 205 ? 22.908 2.483 -17.156 1.00 88.19 205 VAL A N 1
ATOM 1601 C CA . VAL A 1 205 ? 23.231 3.421 -18.237 1.00 88.19 205 VAL A CA 1
ATOM 1602 C C . VAL A 1 205 ? 24.434 2.902 -19.003 1.00 88.19 205 VAL A C 1
ATOM 1604 O O . VAL A 1 205 ? 25.473 2.626 -18.410 1.00 88.19 205 VAL A O 1
ATOM 1607 N N . TYR A 1 206 ? 24.310 2.833 -20.326 1.00 87.50 206 TYR A N 1
ATOM 1608 C CA . TYR A 1 206 ? 25.400 2.471 -21.225 1.00 87.50 206 TYR A CA 1
ATOM 1609 C C . TYR A 1 206 ? 25.725 3.624 -22.180 1.00 87.50 206 TYR A C 1
ATOM 1611 O O . TYR A 1 206 ? 24.844 4.382 -22.596 1.00 87.50 206 TYR A O 1
ATOM 1619 N N . GLY A 1 207 ? 27.003 3.748 -22.539 1.00 86.00 207 GLY A N 1
ATOM 1620 C CA . GLY A 1 207 ? 27.494 4.762 -23.470 1.00 86.00 207 GLY A CA 1
ATOM 1621 C C . GLY A 1 207 ? 27.610 6.167 -22.870 1.00 86.00 207 GLY A C 1
ATOM 1622 O O . GLY A 1 207 ? 27.348 6.416 -21.691 1.00 86.00 207 GLY A O 1
ATOM 1623 N N . ARG A 1 208 ? 28.040 7.133 -23.691 1.00 83.44 208 ARG A N 1
ATOM 1624 C CA . ARG A 1 208 ? 28.256 8.524 -23.244 1.00 83.44 208 ARG A CA 1
ATOM 1625 C C . ARG A 1 208 ? 27.098 9.436 -23.613 1.00 83.44 208 ARG A C 1
ATOM 1627 O O . ARG A 1 208 ? 26.703 9.512 -24.772 1.00 83.44 208 ARG A O 1
ATOM 1634 N N . ARG A 1 209 ? 26.623 10.232 -22.651 1.00 81.25 209 ARG A N 1
ATOM 1635 C CA . ARG A 1 209 ? 25.565 11.229 -22.877 1.00 81.25 209 ARG A CA 1
ATOM 1636 C C . ARG A 1 209 ? 25.890 12.120 -24.086 1.00 81.25 209 ARG A C 1
ATOM 1638 O O . ARG A 1 209 ? 26.980 12.676 -24.184 1.00 81.25 209 ARG A O 1
ATOM 1645 N N . GLY A 1 210 ? 24.935 12.247 -25.007 1.00 77.88 210 GLY A N 1
ATOM 1646 C CA . GLY A 1 210 ? 25.091 13.014 -26.252 1.00 77.88 210 GLY A CA 1
ATOM 1647 C C . GLY A 1 210 ? 25.762 12.254 -27.405 1.00 77.88 210 GLY A C 1
ATOM 1648 O O . GLY A 1 210 ? 25.898 12.807 -28.496 1.00 77.88 210 GLY A O 1
ATOM 1649 N N . LYS A 1 211 ? 26.163 10.995 -27.203 1.00 82.00 211 LYS A N 1
ATOM 1650 C CA . LYS A 1 211 ? 26.639 10.092 -28.259 1.00 82.00 211 LYS A CA 1
ATOM 1651 C C . LYS A 1 211 ? 25.537 9.111 -28.677 1.00 82.00 211 LYS A C 1
ATOM 1653 O O . LYS A 1 211 ? 24.497 9.002 -28.029 1.00 82.00 211 LYS A O 1
ATOM 1658 N N . ARG A 1 212 ? 25.731 8.453 -29.827 1.00 78.50 212 ARG A N 1
ATOM 1659 C CA . ARG A 1 212 ? 24.721 7.570 -30.448 1.00 78.50 212 ARG A CA 1
ATOM 1660 C C . ARG A 1 212 ? 24.476 6.276 -29.666 1.00 78.50 212 ARG A C 1
ATOM 1662 O O . ARG A 1 212 ? 23.421 5.684 -29.837 1.00 78.50 212 ARG A O 1
ATOM 1669 N N . ASP A 1 213 ? 25.441 5.868 -28.857 1.00 82.81 213 ASP A N 1
ATOM 1670 C CA . ASP A 1 213 ? 25.449 4.686 -27.993 1.00 82.81 213 ASP A CA 1
ATOM 1671 C C . ASP A 1 213 ? 24.813 4.939 -26.614 1.00 82.81 213 ASP A C 1
ATOM 1673 O O . ASP A 1 213 ? 24.752 4.021 -25.806 1.00 82.81 213 ASP A O 1
ATOM 1677 N N . TYR A 1 214 ? 24.334 6.159 -26.328 1.00 85.50 214 TYR A N 1
ATOM 1678 C CA . TYR A 1 214 ? 23.724 6.479 -25.037 1.00 85.50 214 TYR A CA 1
ATOM 1679 C C . TYR A 1 214 ? 22.355 5.816 -24.868 1.00 85.50 214 TYR A C 1
ATOM 1681 O O . TYR A 1 214 ? 21.374 6.210 -25.511 1.00 85.50 214 TYR A O 1
ATOM 1689 N N . MET A 1 215 ? 22.286 4.844 -23.963 1.00 85.75 215 MET A N 1
ATOM 1690 C CA . MET A 1 215 ? 21.091 4.062 -23.663 1.00 85.75 215 MET A CA 1
ATOM 1691 C C . MET A 1 215 ? 20.859 4.008 -22.155 1.00 85.75 215 MET A C 1
ATOM 1693 O O . MET A 1 215 ? 21.800 4.049 -21.364 1.00 85.75 215 MET A O 1
ATOM 1697 N N . VAL A 1 216 ? 19.589 3.938 -21.767 1.00 87.69 216 VAL A N 1
ATOM 1698 C CA . VAL A 1 216 ? 19.155 3.845 -20.370 1.00 87.69 216 VAL A CA 1
ATOM 1699 C C . VAL A 1 216 ? 18.193 2.674 -20.243 1.00 87.69 216 VAL A C 1
ATOM 1701 O O . VAL A 1 216 ? 17.326 2.507 -21.106 1.00 87.69 216 VAL A O 1
ATOM 1704 N N . GLU A 1 217 ? 18.366 1.875 -19.195 1.00 87.94 217 GLU A N 1
ATOM 1705 C CA . GLU A 1 217 ? 17.595 0.664 -18.915 1.00 87.94 217 GLU A CA 1
ATOM 1706 C C . GLU A 1 217 ? 16.100 0.929 -19.008 1.00 87.94 217 GLU A C 1
ATOM 1708 O O . GLU A 1 217 ? 15.414 0.232 -19.746 1.00 87.94 217 GLU A O 1
ATOM 1713 N N . HIS A 1 218 ? 15.614 1.977 -18.340 1.00 86.00 218 HIS A N 1
ATOM 1714 C CA . HIS A 1 218 ? 14.200 2.347 -18.347 1.00 86.00 218 HIS A CA 1
ATOM 1715 C C . HIS A 1 218 ? 13.612 2.347 -19.773 1.00 86.00 218 HIS A C 1
ATOM 1717 O O . HIS A 1 218 ? 12.632 1.656 -20.042 1.00 86.00 218 HIS A O 1
ATOM 1723 N N . GLU A 1 219 ? 14.200 3.096 -20.708 1.00 85.06 219 GLU A N 1
ATOM 1724 C CA . GLU A 1 219 ? 13.645 3.243 -22.062 1.00 85.06 219 GLU A CA 1
ATOM 1725 C C . GLU A 1 219 ? 13.679 1.926 -22.850 1.00 85.06 219 GLU A C 1
ATOM 1727 O O . GLU A 1 219 ? 12.787 1.663 -23.657 1.00 85.06 219 GLU A O 1
ATOM 1732 N N . VAL A 1 220 ? 14.703 1.102 -22.616 1.00 87.69 220 VAL A N 1
ATOM 1733 C CA . VAL A 1 220 ? 14.858 -0.215 -23.247 1.00 87.69 220 VAL A CA 1
ATOM 1734 C C . VAL A 1 220 ? 13.816 -1.188 -22.704 1.00 87.69 220 VAL A C 1
ATOM 1736 O O . VAL A 1 220 ? 13.083 -1.813 -23.468 1.00 87.69 220 VAL A O 1
ATOM 1739 N N . VAL A 1 221 ? 13.732 -1.298 -21.384 1.00 90.25 221 VAL A N 1
ATOM 1740 C CA . VAL A 1 221 ? 12.864 -2.236 -20.677 1.00 90.25 221 VAL A CA 1
ATOM 1741 C C . VAL A 1 221 ? 11.394 -1.902 -20.904 1.00 90.25 221 VAL A C 1
ATOM 1743 O O . VAL A 1 221 ? 10.605 -2.808 -21.162 1.00 90.25 221 VAL A O 1
ATOM 1746 N N . TYR A 1 222 ? 11.024 -0.619 -20.895 1.00 89.50 222 TYR A N 1
ATOM 1747 C CA . TYR A 1 222 ? 9.654 -0.206 -21.193 1.00 89.50 222 TYR A CA 1
ATOM 1748 C C . TYR A 1 222 ? 9.252 -0.553 -22.639 1.00 89.50 222 TYR A C 1
ATOM 1750 O O . TYR A 1 222 ? 8.146 -1.040 -22.874 1.00 89.50 222 TYR A O 1
ATOM 1758 N N . ASP A 1 223 ? 10.157 -0.395 -23.615 1.00 89.12 223 ASP A N 1
ATOM 1759 C CA . ASP A 1 223 ? 9.908 -0.842 -24.994 1.00 89.12 223 ASP A CA 1
ATOM 1760 C C . ASP A 1 223 ? 9.705 -2.362 -25.085 1.00 89.12 223 ASP A C 1
ATOM 1762 O O . ASP A 1 223 ? 8.791 -2.828 -25.769 1.00 89.12 223 ASP A O 1
ATOM 1766 N N . ILE A 1 224 ? 10.527 -3.137 -24.370 1.00 91.50 224 ILE A N 1
ATOM 1767 C CA . ILE A 1 224 ? 10.398 -4.598 -24.289 1.00 91.50 224 ILE A CA 1
ATOM 1768 C C . ILE A 1 224 ? 9.065 -4.987 -23.643 1.00 91.50 224 ILE A C 1
ATOM 1770 O O . ILE A 1 224 ? 8.377 -5.855 -24.179 1.00 91.50 224 ILE A O 1
ATOM 1774 N N . ALA A 1 225 ? 8.671 -4.336 -22.545 1.00 92.75 225 ALA A N 1
ATOM 1775 C CA . ALA A 1 225 ? 7.402 -4.578 -21.864 1.00 92.75 225 ALA A CA 1
ATOM 1776 C C . ALA A 1 225 ? 6.210 -4.348 -22.805 1.00 92.75 225 ALA A C 1
ATOM 1778 O O . ALA A 1 225 ? 5.338 -5.207 -22.919 1.00 92.75 225 ALA A O 1
ATOM 1779 N N . GLU A 1 226 ? 6.209 -3.250 -23.563 1.00 91.19 226 GLU A N 1
ATOM 1780 C CA . GLU A 1 226 ? 5.151 -2.953 -24.534 1.00 91.19 226 GLU A CA 1
ATOM 1781 C C . GLU A 1 226 ? 5.093 -3.968 -25.687 1.00 91.19 226 GLU A C 1
ATOM 1783 O O . GLU A 1 226 ? 4.006 -4.359 -26.126 1.00 91.19 226 GLU A O 1
ATOM 1788 N N . ARG A 1 227 ? 6.247 -4.448 -26.173 1.00 93.38 227 ARG A N 1
ATOM 1789 C CA . ARG A 1 227 ? 6.291 -5.540 -27.165 1.00 93.38 227 ARG A CA 1
ATOM 1790 C C . ARG A 1 227 ? 5.772 -6.849 -26.583 1.00 93.38 227 ARG A C 1
ATOM 1792 O O . ARG A 1 227 ? 5.018 -7.546 -27.259 1.00 93.38 227 ARG A O 1
ATOM 1799 N N . LEU A 1 228 ? 6.164 -7.174 -25.353 1.00 94.12 228 LEU A N 1
ATOM 1800 C CA . LEU A 1 228 ? 5.730 -8.378 -24.657 1.00 94.12 228 LEU A CA 1
ATOM 1801 C C . LEU A 1 228 ? 4.215 -8.377 -24.467 1.00 94.12 228 LEU A C 1
ATOM 1803 O O . LEU A 1 228 ? 3.574 -9.361 -24.822 1.00 94.12 228 LEU A O 1
ATOM 1807 N N . VAL A 1 229 ? 3.640 -7.270 -23.990 1.00 93.44 229 VAL A N 1
ATOM 1808 C CA . VAL A 1 229 ? 2.189 -7.146 -23.813 1.00 93.44 229 VAL A CA 1
ATOM 1809 C C . VAL A 1 229 ? 1.456 -7.401 -25.130 1.00 93.44 229 VAL A C 1
ATOM 1811 O O . VAL A 1 229 ? 0.554 -8.228 -25.163 1.00 93.44 229 VAL A O 1
ATOM 1814 N N . ARG A 1 230 ? 1.901 -6.808 -26.247 1.00 92.00 230 ARG A N 1
ATOM 1815 C CA . ARG A 1 230 ? 1.293 -7.074 -27.567 1.00 92.00 230 ARG A CA 1
ATOM 1816 C C . ARG A 1 230 ? 1.354 -8.544 -27.978 1.00 92.00 230 ARG A C 1
ATOM 1818 O O . ARG A 1 230 ? 0.407 -9.045 -28.577 1.00 92.00 230 ARG A O 1
ATOM 1825 N N . LEU A 1 231 ? 2.468 -9.223 -27.702 1.00 94.44 231 LEU A N 1
ATOM 1826 C CA . LEU A 1 231 ? 2.631 -10.645 -28.017 1.00 94.44 231 LEU A CA 1
ATOM 1827 C C . LEU A 1 231 ? 1.755 -11.536 -27.129 1.00 94.44 231 LEU A C 1
ATOM 1829 O O . LEU A 1 231 ? 1.253 -12.551 -27.607 1.00 94.44 231 LEU A O 1
ATOM 1833 N N . LEU A 1 232 ? 1.583 -11.171 -25.859 1.00 92.75 232 LEU A N 1
ATOM 1834 C CA . LEU A 1 232 ? 0.709 -11.862 -24.915 1.00 92.75 232 LEU A CA 1
ATOM 1835 C C . LEU A 1 232 ? -0.766 -11.663 -25.292 1.00 92.75 232 LEU A C 1
ATOM 1837 O O . LEU A 1 232 ? -1.482 -12.647 -25.454 1.00 92.75 232 LEU A O 1
ATOM 1841 N N . ASP A 1 233 ? -1.191 -10.427 -25.553 1.00 89.25 233 ASP A N 1
ATOM 1842 C CA . ASP A 1 233 ? -2.557 -10.121 -25.995 1.00 89.25 233 ASP A CA 1
ATOM 1843 C C . ASP A 1 233 ? -2.905 -10.888 -27.284 1.00 89.25 233 ASP A C 1
ATOM 1845 O O . ASP A 1 233 ? -3.949 -11.531 -27.378 1.00 89.25 233 ASP A O 1
ATOM 1849 N N . ALA A 1 234 ? -1.992 -10.912 -28.266 1.00 89.94 234 ALA A N 1
ATOM 1850 C CA . ALA A 1 234 ? -2.181 -11.640 -29.525 1.00 89.94 234 ALA A CA 1
ATOM 1851 C C . ALA A 1 234 ? -2.291 -13.167 -29.351 1.00 89.94 234 ALA A C 1
ATOM 1853 O O . ALA A 1 234 ? -2.839 -13.847 -30.218 1.00 89.94 234 ALA A O 1
ATOM 1854 N N . LYS A 1 235 ? -1.767 -13.713 -28.248 1.00 89.56 235 LYS A N 1
ATOM 1855 C CA . LYS A 1 235 ? -1.874 -15.134 -27.892 1.00 89.56 235 LYS A CA 1
ATOM 1856 C C . LYS A 1 235 ? -3.078 -15.442 -26.991 1.00 89.56 235 LYS A C 1
ATOM 1858 O O . LYS A 1 235 ? -3.249 -16.598 -26.613 1.00 89.56 235 LYS A O 1
ATOM 1863 N N . GLY A 1 236 ? -3.906 -14.446 -26.666 1.00 87.75 236 GLY A N 1
ATOM 1864 C CA . GLY A 1 236 ? -5.115 -14.613 -25.856 1.00 87.75 236 GLY A CA 1
ATOM 1865 C C . GLY A 1 236 ? -4.886 -14.594 -24.343 1.00 87.75 236 GLY A C 1
ATOM 1866 O O . GLY A 1 236 ? -5.750 -15.058 -23.602 1.00 87.75 236 GLY A O 1
ATOM 1867 N N . TYR A 1 237 ? -3.743 -14.085 -23.876 1.00 92.56 237 TYR A N 1
ATOM 1868 C CA . TYR A 1 237 ? -3.521 -13.819 -22.453 1.00 92.56 237 TYR A CA 1
ATOM 1869 C C . TYR A 1 237 ? -4.207 -12.515 -22.042 1.00 92.56 237 TYR A C 1
ATOM 1871 O O . TYR A 1 237 ? -4.263 -11.569 -22.827 1.00 92.56 237 TYR A O 1
ATOM 1879 N N . GLU A 1 238 ? -4.662 -12.429 -20.792 1.00 94.62 238 GLU A N 1
ATOM 1880 C CA . GLU A 1 238 ? -5.122 -11.158 -20.232 1.00 94.62 238 GLU A CA 1
ATOM 1881 C C . GLU A 1 238 ? -3.957 -10.404 -19.595 1.00 94.62 238 GLU A C 1
ATOM 1883 O O . GLU A 1 238 ? -3.372 -10.876 -18.620 1.00 94.62 238 GLU A O 1
ATOM 1888 N N . THR A 1 239 ? -3.617 -9.224 -20.111 1.00 95.50 239 THR A N 1
ATOM 1889 C CA . THR A 1 239 ? -2.458 -8.465 -19.628 1.00 95.50 239 THR A CA 1
ATOM 1890 C C . THR A 1 239 ? -2.834 -7.245 -18.792 1.00 95.50 239 THR A C 1
ATOM 1892 O O . THR A 1 239 ? -3.816 -6.545 -19.044 1.00 95.50 239 THR A O 1
ATOM 1895 N N . TYR A 1 240 ? -2.008 -6.960 -17.785 1.00 95.50 240 TYR A N 1
ATOM 1896 C CA . TYR A 1 240 ? -2.182 -5.842 -16.864 1.00 95.50 240 TYR A CA 1
ATOM 1897 C C . TYR A 1 240 ? -0.857 -5.097 -16.718 1.00 95.50 240 TYR A C 1
ATOM 1899 O O . TYR A 1 240 ? 0.112 -5.640 -16.198 1.00 95.50 240 TYR A O 1
ATOM 1907 N N . ARG A 1 241 ? -0.802 -3.845 -17.173 1.00 94.12 241 ARG A N 1
ATOM 1908 C CA . ARG A 1 241 ? 0.399 -3.004 -17.064 1.00 94.12 241 ARG A CA 1
ATOM 1909 C C . ARG A 1 241 ? 0.450 -2.321 -15.700 1.00 94.12 241 ARG A C 1
ATOM 1911 O O . ARG A 1 241 ? -0.591 -1.935 -15.168 1.00 94.12 241 ARG A O 1
ATOM 1918 N N . THR A 1 242 ? 1.647 -2.094 -15.167 1.00 92.31 242 THR A N 1
ATOM 1919 C CA . THR A 1 242 ? 1.825 -1.262 -13.962 1.00 92.31 242 THR A CA 1
ATOM 1920 C C . THR A 1 242 ? 2.155 0.199 -14.277 1.00 92.31 242 THR A C 1
ATOM 1922 O O . THR A 1 242 ? 1.875 1.083 -13.462 1.00 92.31 242 THR A O 1
ATOM 1925 N N . VAL A 1 243 ? 2.724 0.468 -15.455 1.00 90.19 243 VAL A N 1
ATOM 1926 C CA . VAL A 1 243 ? 3.200 1.787 -15.895 1.00 90.19 243 VAL A CA 1
ATOM 1927 C C . VAL A 1 243 ? 2.654 2.111 -17.283 1.00 90.19 243 VAL A C 1
ATOM 1929 O O . VAL A 1 243 ? 2.473 1.218 -18.107 1.00 90.19 243 VAL A O 1
ATOM 1932 N N . GLU A 1 244 ? 2.423 3.395 -17.539 1.00 88.44 244 GLU A N 1
ATOM 1933 C CA . GLU A 1 244 ? 2.070 3.947 -18.845 1.00 88.44 244 GLU A CA 1
ATOM 1934 C C . GLU A 1 244 ? 2.888 5.216 -19.142 1.00 88.44 244 GLU A C 1
ATOM 1936 O O . GLU A 1 244 ? 3.049 6.079 -18.276 1.00 88.44 244 GLU A O 1
ATOM 1941 N N . ASP A 1 245 ? 3.357 5.370 -20.381 1.00 85.81 245 ASP A N 1
ATOM 1942 C CA . ASP A 1 245 ? 3.829 6.641 -20.939 1.00 85.81 245 ASP A CA 1
ATOM 1943 C C . ASP A 1 245 ? 2.765 7.238 -21.883 1.00 85.81 245 ASP A C 1
ATOM 1945 O O . ASP A 1 245 ? 2.683 6.853 -23.054 1.00 85.81 245 ASP A O 1
ATOM 1949 N N . PRO A 1 246 ? 1.968 8.219 -21.421 1.00 76.38 246 PRO A N 1
ATOM 1950 C CA . PRO A 1 246 ? 0.888 8.797 -22.219 1.00 76.38 246 PRO A CA 1
ATOM 1951 C C . PRO A 1 246 ? 1.382 9.716 -23.347 1.00 76.38 246 PRO A C 1
ATOM 1953 O O . PRO A 1 246 ? 0.589 10.167 -24.174 1.00 76.38 246 PRO A O 1
ATOM 1956 N N . HIS A 1 247 ? 2.673 10.063 -23.379 1.00 70.50 247 HIS A N 1
ATOM 1957 C CA . HIS A 1 247 ? 3.216 11.072 -24.291 1.00 70.50 247 HIS A CA 1
ATOM 1958 C C . HIS A 1 247 ? 4.052 10.487 -25.427 1.00 70.50 247 HIS A C 1
ATOM 1960 O O . HIS A 1 247 ? 4.584 11.245 -26.248 1.00 70.50 247 HIS A O 1
ATOM 1966 N N . ARG A 1 248 ? 4.188 9.162 -25.497 1.00 69.94 248 ARG A N 1
ATOM 1967 C CA . ARG A 1 248 ? 4.997 8.494 -26.514 1.00 69.94 248 ARG A CA 1
ATOM 1968 C C . ARG A 1 248 ? 4.260 7.318 -27.126 1.00 69.94 248 ARG A C 1
ATOM 1970 O O . ARG A 1 248 ? 3.355 6.733 -26.548 1.00 69.94 248 ARG A O 1
ATOM 1977 N N . ARG A 1 249 ? 4.670 6.979 -28.347 1.00 77.50 249 ARG A N 1
ATOM 1978 C CA . ARG A 1 249 ? 4.214 5.776 -29.039 1.00 77.50 249 ARG A CA 1
ATOM 1979 C C . ARG A 1 249 ? 5.306 4.726 -28.949 1.00 77.50 249 ARG A C 1
ATOM 1981 O O . ARG A 1 249 ? 6.422 4.955 -29.415 1.00 77.50 249 ARG A O 1
ATOM 1988 N N . TYR A 1 250 ? 4.948 3.595 -28.363 1.00 77.88 250 TYR A N 1
ATOM 1989 C CA . TYR A 1 250 ? 5.758 2.389 -28.319 1.00 77.88 250 TYR A CA 1
ATOM 1990 C C . TYR A 1 250 ? 5.130 1.311 -29.222 1.00 77.88 250 TYR A C 1
ATOM 1992 O O . TYR A 1 250 ? 3.941 1.398 -29.550 1.00 77.88 250 TYR A O 1
ATOM 2000 N N . PRO A 1 251 ? 5.903 0.311 -29.674 1.00 78.50 251 PRO A N 1
ATOM 2001 C CA . PRO A 1 251 ? 7.351 0.224 -29.553 1.00 78.50 251 PRO A CA 1
ATOM 2002 C C . PRO A 1 251 ? 8.068 1.227 -30.468 1.00 78.50 251 PRO A C 1
ATOM 2004 O O . PRO A 1 251 ? 7.546 1.639 -31.507 1.00 78.50 251 PRO A O 1
ATOM 2007 N N . LYS A 1 252 ? 9.278 1.625 -30.088 1.00 76.50 252 LYS A N 1
ATOM 2008 C CA . LYS A 1 252 ? 10.121 2.556 -30.836 1.00 76.50 252 LYS A CA 1
ATOM 2009 C C . LYS A 1 252 ? 10.941 1.817 -31.885 1.00 76.50 252 LYS A C 1
ATOM 2011 O O . LYS A 1 252 ? 11.502 0.754 -31.638 1.00 76.50 252 LYS A O 1
ATOM 2016 N N . GLN A 1 253 ? 11.084 2.437 -33.057 1.00 77.00 253 GLN A N 1
ATOM 2017 C CA . GLN A 1 253 ? 12.055 1.991 -34.065 1.00 77.00 253 GLN A CA 1
ATOM 2018 C C . GLN A 1 253 ? 13.500 2.280 -33.630 1.00 77.00 253 GLN A C 1
ATOM 2020 O O . GLN A 1 253 ? 14.418 1.569 -34.023 1.00 77.00 253 GLN A O 1
ATOM 2025 N N . LYS A 1 254 ? 13.704 3.323 -32.813 1.00 76.81 254 LYS A N 1
ATOM 2026 C CA . LYS A 1 254 ? 15.004 3.704 -32.258 1.00 76.81 254 LYS A CA 1
ATOM 2027 C C . LYS A 1 254 ? 14.847 4.209 -30.826 1.00 76.81 254 LYS A C 1
ATOM 2029 O O . LYS A 1 254 ? 14.057 5.118 -30.575 1.00 76.81 254 LYS A O 1
ATOM 2034 N N . LEU A 1 255 ? 15.616 3.634 -29.906 1.00 74.81 255 LEU A N 1
ATOM 2035 C CA . LEU A 1 255 ? 15.617 4.018 -28.496 1.00 74.81 255 LEU A CA 1
ATOM 2036 C C . LEU A 1 255 ? 16.456 5.282 -28.280 1.00 74.81 255 LEU A C 1
ATOM 2038 O O . LEU A 1 255 ? 17.499 5.472 -28.907 1.00 74.81 255 LEU A O 1
ATOM 2042 N N . THR A 1 256 ? 15.978 6.169 -27.408 1.00 71.38 256 THR A N 1
ATOM 2043 C CA . THR A 1 256 ? 16.671 7.412 -27.038 1.00 71.38 256 THR A CA 1
ATOM 2044 C C . THR A 1 256 ? 16.397 7.725 -25.574 1.00 71.38 256 THR A C 1
ATOM 2046 O O . THR A 1 256 ? 15.249 7.617 -25.149 1.00 71.38 256 THR A O 1
ATOM 2049 N N . ALA A 1 257 ? 17.387 8.241 -24.850 1.00 68.81 257 ALA A N 1
ATOM 2050 C CA . ALA A 1 257 ? 17.241 8.633 -23.445 1.00 68.81 257 ALA A CA 1
ATOM 2051 C C . ALA A 1 257 ? 16.561 10.005 -23.221 1.00 68.81 257 ALA A C 1
ATOM 2053 O O . ALA A 1 257 ? 16.477 10.491 -22.097 1.00 68.81 257 ALA A O 1
ATOM 2054 N N . ASN A 1 258 ? 16.061 10.661 -24.274 1.00 65.62 258 ASN A N 1
ATOM 2055 C CA . ASN A 1 258 ? 15.519 12.027 -24.209 1.00 65.62 258 ASN A CA 1
ATOM 2056 C C . ASN A 1 258 ? 14.106 12.108 -23.578 1.00 65.62 258 ASN A C 1
ATOM 2058 O O . ASN A 1 258 ? 13.395 13.086 -23.805 1.00 65.62 258 ASN A O 1
ATOM 2062 N N . GLY A 1 259 ? 13.636 11.054 -22.898 1.00 63.72 259 GLY A N 1
ATOM 2063 C CA . GLY A 1 259 ? 12.237 10.877 -22.474 1.00 63.72 259 GLY A CA 1
ATOM 2064 C C . GLY A 1 259 ? 11.942 10.757 -20.996 1.00 63.72 259 GLY A C 1
ATOM 2065 O O . GLY A 1 259 ? 10.772 10.840 -20.648 1.00 63.72 259 GLY A O 1
ATOM 2066 N N . LEU A 1 260 ? 12.974 10.621 -20.164 1.00 66.62 260 LEU A N 1
ATOM 2067 C CA . LEU A 1 260 ? 12.845 10.325 -18.739 1.00 66.62 260 LEU A CA 1
ATOM 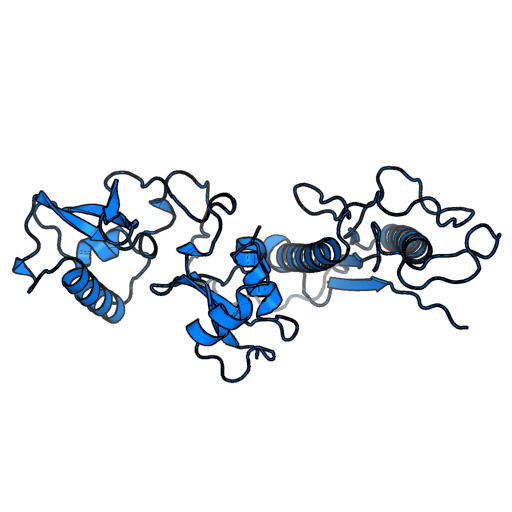2068 C C . LEU A 1 260 ? 11.837 11.246 -18.026 1.00 66.62 260 LEU A C 1
ATOM 2070 O O . LEU A 1 260 ? 11.897 12.474 -18.169 1.00 66.62 260 LEU A O 1
ATOM 2074 N N . GLY A 1 261 ? 10.967 10.672 -17.191 1.00 65.00 261 GLY A N 1
ATOM 2075 C CA . GLY A 1 261 ? 10.183 11.429 -16.210 1.00 65.00 261 GLY A CA 1
ATOM 2076 C C . GLY A 1 261 ? 8.745 11.737 -16.612 1.00 65.00 261 GLY A C 1
ATOM 2077 O O . GLY A 1 261 ? 8.142 12.632 -16.011 1.00 65.00 261 GLY A O 1
ATOM 2078 N N . ARG A 1 262 ? 8.209 11.079 -17.642 1.00 74.69 262 ARG A N 1
ATOM 2079 C CA . ARG A 1 262 ? 6.851 11.344 -18.159 1.00 74.69 262 ARG A CA 1
ATOM 2080 C C . ARG A 1 262 ? 5.872 10.205 -17.904 1.00 74.69 262 ARG A C 1
ATOM 2082 O O . ARG A 1 262 ? 4.666 10.396 -18.075 1.00 74.69 262 ARG A O 1
ATOM 2089 N N . GLU A 1 263 ? 6.394 9.080 -17.443 1.00 83.75 263 GLU A N 1
ATOM 2090 C CA . GLU A 1 263 ? 5.670 7.858 -17.158 1.00 83.75 263 GLU A CA 1
ATOM 2091 C C . GLU A 1 263 ? 4.832 8.006 -15.890 1.00 83.75 263 GLU A C 1
ATOM 2093 O O . GLU A 1 263 ? 5.108 8.814 -14.987 1.00 83.75 263 GLU A O 1
ATOM 2098 N N . ARG A 1 264 ? 3.773 7.207 -15.827 1.00 88.81 264 ARG A N 1
ATOM 2099 C CA . ARG A 1 264 ? 2.829 7.195 -14.722 1.00 88.81 264 ARG A CA 1
ATOM 2100 C C . ARG A 1 264 ? 2.581 5.770 -14.281 1.00 88.81 264 ARG A C 1
ATOM 2102 O O . ARG A 1 264 ? 2.377 4.889 -15.105 1.00 88.81 264 ARG A O 1
ATOM 2109 N N . VAL A 1 265 ? 2.547 5.562 -12.974 1.00 87.94 265 VAL A N 1
ATOM 2110 C CA . VAL A 1 265 ? 2.038 4.323 -12.395 1.00 87.94 265 VAL A CA 1
ATOM 2111 C C . VAL A 1 265 ? 0.516 4.345 -12.490 1.00 87.94 265 VAL A C 1
ATOM 2113 O O . VAL A 1 265 ? -0.116 5.339 -12.111 1.00 87.94 265 VAL A O 1
ATOM 2116 N N . LEU A 1 266 ? -0.071 3.241 -12.950 1.00 87.81 266 LEU A N 1
ATOM 2117 C CA . LEU A 1 266 ? -1.508 3.076 -13.203 1.00 87.81 266 LEU A CA 1
ATOM 2118 C C . LEU A 1 266 ? -2.329 2.834 -11.917 1.00 87.81 266 LEU A C 1
ATOM 2120 O O . LEU A 1 266 ? -3.240 2.010 -11.868 1.00 87.81 266 LEU A O 1
ATOM 2124 N N . VAL A 1 267 ? -1.996 3.562 -10.849 1.00 76.06 267 VAL A N 1
ATOM 2125 C CA . VAL A 1 267 ? -2.806 3.669 -9.625 1.00 76.06 267 VAL A CA 1
ATOM 2126 C C . VAL A 1 267 ? -3.965 4.654 -9.827 1.00 76.06 267 VAL A C 1
ATOM 2128 O O . VAL A 1 267 ? -4.051 5.329 -10.849 1.00 76.06 267 VAL A O 1
ATOM 2131 N N . THR A 1 268 ? -4.896 4.739 -8.873 1.00 75.56 268 THR A N 1
ATOM 2132 C CA . THR A 1 268 ? -6.017 5.695 -8.927 1.00 75.56 268 THR A CA 1
ATOM 2133 C C . THR A 1 268 ? -5.931 6.699 -7.768 1.00 75.56 268 THR A C 1
ATOM 2135 O O . THR A 1 268 ? -6.054 6.279 -6.614 1.00 75.56 268 THR A O 1
ATOM 2138 N N . PRO A 1 269 ? -5.757 8.009 -8.040 1.00 79.56 269 PRO A N 1
ATOM 2139 C CA . PRO A 1 269 ? -5.477 8.608 -9.355 1.00 79.56 269 PRO A CA 1
ATOM 2140 C C . PRO A 1 269 ? -4.073 8.231 -9.882 1.00 79.56 269 PRO A C 1
ATOM 2142 O O . PRO A 1 269 ? -3.207 7.915 -9.063 1.00 79.56 269 PRO A O 1
ATOM 2145 N N . PRO A 1 270 ? -3.815 8.284 -11.209 1.00 84.06 270 PRO A N 1
ATOM 2146 C CA . PRO A 1 270 ? -2.510 7.937 -11.774 1.00 84.06 270 PRO A CA 1
ATOM 2147 C C . PRO A 1 270 ? -1.378 8.765 -11.169 1.00 84.06 270 PRO A C 1
ATOM 2149 O O . PRO A 1 270 ? -1.464 9.994 -11.096 1.00 84.06 270 PRO A O 1
ATOM 2152 N N . TYR A 1 271 ? -0.297 8.099 -10.767 1.00 81.88 271 TYR A N 1
ATOM 2153 C CA . TYR A 1 271 ? 0.851 8.755 -10.147 1.00 81.88 271 TYR A CA 1
ATOM 2154 C C . TYR A 1 271 ? 1.943 8.998 -11.181 1.00 81.88 271 TYR A C 1
ATOM 2156 O O . TYR A 1 271 ? 2.522 8.053 -11.709 1.00 81.88 271 TYR A O 1
ATOM 2164 N N . ARG A 1 272 ? 2.270 10.263 -11.447 1.00 85.69 272 ARG A N 1
ATOM 2165 C CA . ARG A 1 272 ? 3.429 10.626 -12.269 1.00 85.69 272 ARG A CA 1
ATOM 2166 C C . ARG A 1 272 ? 4.722 10.294 -11.523 1.00 85.69 272 ARG A C 1
ATOM 2168 O O . ARG A 1 272 ? 4.879 10.679 -10.368 1.00 85.69 272 ARG A O 1
ATOM 2175 N N . MET A 1 273 ? 5.654 9.610 -12.183 1.00 81.62 273 MET A N 1
ATOM 2176 C CA . MET A 1 273 ? 6.873 9.061 -11.574 1.00 81.62 273 MET A CA 1
ATOM 2177 C C . MET A 1 273 ? 7.956 10.128 -11.302 1.00 81.62 273 MET A C 1
ATOM 2179 O O . MET A 1 273 ? 9.100 10.018 -11.743 1.00 81.62 273 MET A O 1
ATOM 2183 N N . ASP A 1 274 ? 7.614 11.182 -10.557 1.00 75.19 274 ASP A N 1
ATOM 2184 C CA . ASP A 1 274 ? 8.547 12.260 -10.200 1.00 75.19 274 ASP A CA 1
ATOM 2185 C C . ASP A 1 274 ? 9.563 11.827 -9.125 1.00 75.19 274 ASP A C 1
ATOM 2187 O O . ASP A 1 274 ? 10.668 12.373 -9.057 1.00 75.19 274 ASP A O 1
ATOM 2191 N N . SER A 1 275 ? 9.210 10.825 -8.309 1.00 79.81 275 SER A N 1
ATOM 2192 C CA . SER A 1 275 ? 10.088 10.179 -7.330 1.00 79.81 275 SER A CA 1
ATOM 2193 C C . SER A 1 275 ? 10.188 8.684 -7.610 1.00 79.81 275 SER A C 1
ATOM 2195 O O . SER A 1 275 ? 9.201 7.959 -7.491 1.00 79.81 275 SER A O 1
ATOM 2197 N N . ALA A 1 276 ? 11.401 8.218 -7.915 1.00 71.69 276 ALA A N 1
ATOM 2198 C CA . ALA A 1 276 ? 11.692 6.811 -8.185 1.00 71.69 276 ALA A CA 1
ATOM 2199 C C . ALA A 1 276 ? 11.254 5.899 -7.030 1.00 71.69 276 ALA A C 1
ATOM 2201 O O . ALA A 1 276 ? 10.576 4.898 -7.236 1.00 71.69 276 ALA A O 1
ATOM 2202 N N . LYS A 1 277 ? 11.553 6.304 -5.789 1.00 70.31 277 LYS A N 1
ATOM 2203 C CA . LYS A 1 277 ? 11.203 5.529 -4.594 1.00 70.31 277 LYS A CA 1
ATOM 2204 C C . LYS A 1 277 ? 9.690 5.431 -4.376 1.00 70.31 277 LYS A C 1
ATOM 2206 O O . LYS A 1 277 ? 9.199 4.372 -4.001 1.00 70.31 277 LYS A O 1
ATOM 2211 N N . ILE A 1 278 ? 8.947 6.512 -4.624 1.00 71.12 278 ILE A N 1
ATOM 2212 C CA . ILE A 1 278 ? 7.479 6.467 -4.536 1.00 71.12 278 ILE A CA 1
ATOM 2213 C C . ILE A 1 278 ? 6.928 5.594 -5.661 1.00 71.12 278 ILE A C 1
ATOM 2215 O O . ILE A 1 278 ? 6.049 4.775 -5.418 1.00 71.12 278 ILE A O 1
ATOM 2219 N N . ALA A 1 279 ? 7.463 5.732 -6.873 1.00 76.19 279 ALA A N 1
ATOM 2220 C CA . ALA A 1 279 ? 6.995 4.987 -8.027 1.00 76.19 279 ALA A CA 1
ATOM 2221 C C . ALA A 1 279 ? 7.176 3.470 -7.864 1.00 76.19 279 ALA A C 1
ATOM 2223 O O . ALA A 1 279 ? 6.225 2.734 -8.110 1.00 76.19 279 ALA A O 1
ATOM 2224 N N . VAL A 1 280 ? 8.335 3.014 -7.373 1.00 76.25 280 VAL A N 1
ATOM 2225 C CA . VAL A 1 280 ? 8.584 1.596 -7.048 1.00 76.25 280 VAL A CA 1
ATOM 2226 C C . VAL A 1 280 ? 7.529 1.075 -6.072 1.00 76.25 280 VAL A C 1
ATOM 2228 O O . VAL A 1 280 ? 6.863 0.085 -6.363 1.00 76.25 280 VAL A O 1
ATOM 2231 N N . ASN A 1 281 ? 7.306 1.785 -4.963 1.00 75.88 281 ASN A N 1
ATOM 2232 C CA . ASN A 1 281 ? 6.305 1.387 -3.973 1.00 75.88 281 ASN A CA 1
ATOM 2233 C C . ASN A 1 281 ? 4.896 1.335 -4.582 1.00 75.88 281 ASN A C 1
ATOM 2235 O O . ASN A 1 281 ? 4.181 0.354 -4.405 1.00 75.88 281 ASN A O 1
ATOM 2239 N N . MET A 1 282 ? 4.503 2.353 -5.353 1.00 77.50 282 MET A N 1
ATOM 2240 C CA . MET A 1 282 ? 3.189 2.395 -6.006 1.00 77.50 282 MET A CA 1
ATOM 2241 C C . MET A 1 282 ? 2.986 1.247 -6.997 1.00 77.50 282 MET A C 1
ATOM 2243 O O . MET A 1 282 ? 1.872 0.735 -7.090 1.00 77.50 282 MET A O 1
ATOM 2247 N N . ARG A 1 283 ? 4.034 0.805 -7.701 1.00 83.94 283 ARG A N 1
ATOM 2248 C CA . ARG A 1 283 ? 3.958 -0.367 -8.586 1.00 83.94 283 ARG A CA 1
ATOM 2249 C C . ARG A 1 283 ? 3.789 -1.661 -7.804 1.00 83.94 283 ARG A C 1
ATOM 2251 O O . ARG A 1 283 ? 2.903 -2.433 -8.147 1.00 83.94 283 ARG A O 1
ATOM 2258 N N . VAL A 1 284 ? 4.536 -1.856 -6.714 1.00 80.31 284 VAL A N 1
ATOM 2259 C CA . VAL A 1 284 ? 4.337 -3.006 -5.810 1.00 80.31 284 VAL A CA 1
ATOM 2260 C C . VAL A 1 284 ? 2.899 -3.031 -5.281 1.00 80.31 284 VAL A C 1
ATOM 2262 O O . VAL A 1 284 ? 2.225 -4.061 -5.332 1.00 80.31 284 VAL A O 1
ATOM 2265 N N . PHE A 1 285 ? 2.372 -1.882 -4.851 1.00 75.44 285 PHE A N 1
ATOM 2266 C CA . PHE A 1 285 ? 0.988 -1.792 -4.383 1.00 75.44 285 PHE A CA 1
ATOM 2267 C C . PHE A 1 285 ? -0.032 -2.081 -5.483 1.00 75.44 285 PHE A C 1
ATOM 2269 O O . PHE A 1 285 ? -1.036 -2.744 -5.221 1.00 75.44 285 PHE A O 1
ATOM 2276 N N . LEU A 1 286 ? 0.220 -1.621 -6.707 1.00 85.19 286 LEU A N 1
ATOM 2277 C CA . LEU A 1 286 ? -0.635 -1.898 -7.853 1.00 85.19 286 LEU A CA 1
ATOM 2278 C C . LEU A 1 286 ? -0.635 -3.389 -8.214 1.00 85.19 286 LEU A C 1
ATOM 2280 O O . LEU A 1 286 ? -1.709 -3.953 -8.404 1.00 85.19 286 LEU A O 1
ATOM 2284 N N . VAL A 1 287 ? 0.530 -4.042 -8.234 1.00 85.75 287 VAL A N 1
ATOM 2285 C CA . VAL A 1 287 ? 0.658 -5.495 -8.443 1.00 85.75 287 VAL A CA 1
ATOM 2286 C C . VAL A 1 287 ? -0.167 -6.260 -7.406 1.00 85.75 287 VAL A C 1
ATOM 2288 O O . VAL A 1 287 ? -1.000 -7.092 -7.769 1.00 85.75 287 VAL A O 1
ATOM 2291 N N . ASN A 1 288 ? -0.020 -5.921 -6.123 1.00 82.69 288 ASN A N 1
ATOM 2292 C CA . ASN A 1 288 ? -0.773 -6.560 -5.044 1.00 82.69 288 ASN A CA 1
ATOM 2293 C C . ASN A 1 288 ? -2.285 -6.311 -5.163 1.00 82.69 288 ASN A C 1
ATOM 2295 O O . ASN A 1 288 ? -3.090 -7.215 -4.923 1.00 82.69 288 ASN A O 1
ATOM 2299 N N . ALA A 1 289 ? -2.695 -5.101 -5.551 1.00 77.00 289 ALA A N 1
ATOM 2300 C CA . ALA A 1 289 ? -4.099 -4.770 -5.771 1.00 77.00 289 ALA A CA 1
ATOM 2301 C C . ALA A 1 289 ? -4.701 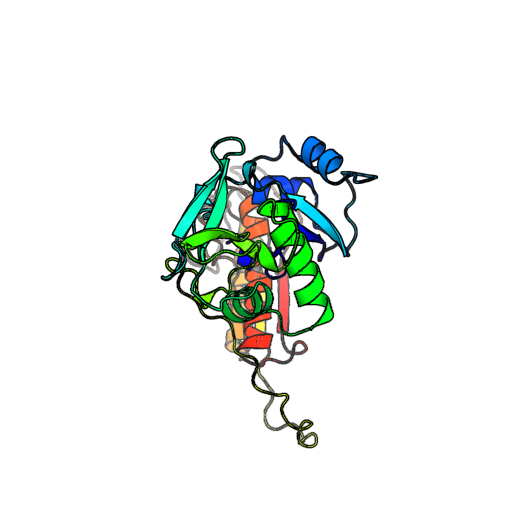-5.557 -6.948 1.00 77.00 289 ALA A C 1
ATOM 2303 O O . ALA A 1 289 ? -5.810 -6.082 -6.821 1.00 77.00 289 ALA A O 1
ATOM 2304 N N . LEU A 1 290 ? -3.968 -5.679 -8.059 1.00 86.69 290 LEU A N 1
ATOM 2305 C CA . LEU A 1 290 ? -4.361 -6.476 -9.223 1.00 86.69 290 LEU A CA 1
ATOM 2306 C C . LEU A 1 290 ? -4.496 -7.953 -8.853 1.00 86.69 290 LEU A C 1
ATOM 2308 O O . LEU A 1 290 ? -5.547 -8.540 -9.098 1.00 86.69 290 LEU A O 1
ATOM 2312 N N . TYR A 1 291 ? -3.501 -8.523 -8.173 1.00 88.38 291 TYR A N 1
ATOM 2313 C CA . TYR A 1 291 ? -3.547 -9.909 -7.710 1.00 88.38 291 TYR A CA 1
ATOM 2314 C C . TYR A 1 291 ? -4.767 -10.180 -6.814 1.00 88.38 291 TYR A C 1
ATOM 2316 O O . TYR A 1 291 ? -5.550 -11.096 -7.069 1.00 88.38 291 TYR A O 1
ATOM 2324 N N . ARG A 1 292 ? -4.997 -9.344 -5.789 1.00 80.56 292 ARG A N 1
ATOM 2325 C CA . ARG A 1 292 ? -6.148 -9.504 -4.880 1.00 80.56 292 ARG A CA 1
ATOM 2326 C C . ARG A 1 292 ? -7.481 -9.376 -5.612 1.00 80.56 292 ARG A C 1
ATOM 2328 O O . ARG A 1 292 ? -8.410 -10.110 -5.283 1.00 80.56 292 ARG A O 1
ATOM 2335 N N . ARG A 1 293 ? -7.591 -8.454 -6.575 1.00 86.44 293 ARG A N 1
ATOM 2336 C CA . ARG A 1 293 ? -8.785 -8.309 -7.416 1.00 86.44 293 ARG A CA 1
ATOM 2337 C C . ARG A 1 293 ? -9.033 -9.591 -8.215 1.00 86.44 293 ARG A C 1
ATOM 2339 O O . ARG A 1 293 ? -10.139 -10.118 -8.136 1.00 86.44 293 ARG A O 1
ATOM 2346 N N . LEU A 1 294 ? -8.018 -10.091 -8.918 1.00 86.00 294 LEU A N 1
ATOM 2347 C CA . LEU A 1 294 ? -8.122 -11.288 -9.754 1.00 86.00 294 LEU A CA 1
ATOM 2348 C C . LEU A 1 294 ? -8.576 -12.501 -8.933 1.00 86.00 294 LEU A C 1
ATOM 2350 O O . LEU A 1 294 ? -9.563 -13.141 -9.278 1.00 86.00 294 LEU A O 1
ATOM 2354 N N . VAL A 1 295 ? -7.943 -12.751 -7.785 1.00 81.81 295 VAL A N 1
ATOM 2355 C CA . VAL A 1 295 ? -8.273 -13.910 -6.940 1.00 81.81 295 VAL A CA 1
ATOM 2356 C C . VAL A 1 295 ? -9.618 -13.747 -6.225 1.00 81.81 295 VAL A C 1
ATOM 2358 O O . VAL A 1 295 ? -10.453 -14.645 -6.246 1.00 81.81 295 VAL A O 1
ATOM 2361 N N . ARG A 1 296 ? -9.849 -12.614 -5.545 1.00 76.12 296 ARG A N 1
ATOM 2362 C CA . ARG A 1 296 ? -10.993 -12.476 -4.620 1.00 76.12 296 ARG A CA 1
ATOM 2363 C C . ARG A 1 296 ? -12.280 -12.026 -5.295 1.00 76.12 296 ARG A C 1
ATOM 2365 O O . ARG A 1 296 ? -13.356 -12.337 -4.793 1.00 76.12 296 ARG A O 1
ATOM 2372 N N . ARG A 1 297 ? -12.171 -11.208 -6.344 1.00 74.69 297 ARG A N 1
ATOM 2373 C CA . ARG A 1 297 ? -13.325 -10.609 -7.024 1.00 74.69 297 ARG A CA 1
ATOM 2374 C C . ARG A 1 297 ? -13.642 -11.348 -8.312 1.00 74.69 297 ARG A C 1
ATOM 2376 O O . ARG A 1 297 ? -14.800 -11.672 -8.537 1.00 74.69 297 ARG A O 1
ATOM 2383 N N . ASP A 1 298 ? -12.616 -11.596 -9.120 1.00 82.06 298 ASP A N 1
ATOM 2384 C CA . ASP A 1 298 ? -12.782 -12.171 -10.455 1.00 82.06 298 ASP A CA 1
ATOM 2385 C C . ASP A 1 298 ? -12.677 -13.720 -10.429 1.00 82.06 298 ASP A C 1
ATOM 2387 O O . ASP A 1 298 ? -12.999 -14.376 -11.413 1.00 82.06 298 ASP A O 1
ATOM 2391 N N . GLY A 1 299 ? -12.318 -14.320 -9.281 1.00 81.62 299 GLY A N 1
ATOM 2392 C CA . GLY A 1 299 ? -12.351 -15.772 -9.050 1.00 81.62 299 GLY A CA 1
ATOM 2393 C C . GLY A 1 299 ? -11.249 -16.558 -9.765 1.00 81.62 299 GLY A C 1
ATOM 2394 O O . GLY A 1 299 ? -11.391 -17.762 -9.970 1.00 81.62 299 GLY A O 1
ATOM 2395 N N . VAL A 1 300 ? -10.170 -15.884 -10.163 1.00 85.38 300 VAL A N 1
ATOM 2396 C CA . VAL A 1 300 ? -9.052 -16.477 -10.901 1.00 85.38 300 VAL A CA 1
ATOM 2397 C C . VAL A 1 300 ? -8.227 -17.374 -9.978 1.00 85.38 300 VAL A C 1
ATOM 2399 O O . VAL A 1 300 ? -7.851 -16.965 -8.876 1.00 85.38 300 VAL A O 1
ATOM 2402 N N . ASP A 1 301 ? -7.914 -18.588 -10.440 1.00 83.44 301 ASP A N 1
ATOM 2403 C CA . ASP A 1 301 ? -6.987 -19.483 -9.745 1.00 83.44 301 ASP A CA 1
ATOM 2404 C C . ASP A 1 301 ? -5.600 -18.814 -9.654 1.00 83.44 301 ASP A C 1
ATOM 2406 O O . ASP A 1 301 ? -5.063 -18.409 -10.689 1.00 83.44 301 ASP A O 1
ATOM 2410 N N . PRO A 1 302 ? -4.987 -18.697 -8.460 1.00 83.44 302 PRO A N 1
ATOM 2411 C CA . PRO A 1 302 ? -3.631 -18.171 -8.314 1.00 83.44 302 PRO A CA 1
ATOM 2412 C C . PRO A 1 302 ? -2.592 -18.815 -9.244 1.00 83.44 302 PRO A C 1
ATOM 2414 O O . PRO A 1 302 ? -1.642 -18.144 -9.638 1.00 83.44 302 PRO A O 1
ATOM 2417 N N . GLN A 1 303 ? -2.772 -20.084 -9.632 1.00 86.38 303 GLN A N 1
ATOM 2418 C CA . GLN A 1 303 ? -1.890 -20.783 -10.576 1.00 86.38 303 GLN A CA 1
ATOM 2419 C C . GLN A 1 303 ? -1.976 -20.241 -12.012 1.00 86.38 303 GLN A C 1
ATOM 2421 O O . GLN A 1 303 ? -1.093 -20.513 -12.824 1.00 86.38 303 GLN A O 1
ATOM 2426 N N . HIS A 1 304 ? -3.011 -19.464 -12.331 1.00 91.56 304 HIS A N 1
ATOM 2427 C CA . HIS A 1 304 ? -3.210 -18.812 -13.626 1.00 91.56 304 HIS A CA 1
ATOM 2428 C C . HIS A 1 304 ? -2.848 -17.323 -13.607 1.00 91.56 304 HIS A C 1
ATOM 2430 O O . HIS A 1 304 ? -3.179 -16.605 -14.549 1.00 91.56 304 HIS A O 1
ATOM 2436 N N . ILE A 1 305 ? -2.162 -16.843 -12.565 1.00 93.88 305 ILE A N 1
ATOM 2437 C CA . ILE A 1 305 ? -1.685 -15.461 -12.474 1.00 93.88 305 ILE A CA 1
ATOM 2438 C C . ILE A 1 305 ? -0.157 -15.452 -12.489 1.00 93.88 305 ILE A C 1
ATOM 2440 O O . ILE A 1 305 ? 0.490 -16.099 -11.669 1.00 93.88 305 ILE A O 1
ATOM 2444 N N . VAL A 1 306 ? 0.429 -14.678 -13.400 1.00 94.31 306 VAL A N 1
ATOM 2445 C CA . VAL A 1 306 ? 1.880 -14.515 -13.531 1.00 94.31 306 VAL A CA 1
ATOM 2446 C C . VAL A 1 306 ? 2.244 -13.047 -13.346 1.00 94.31 306 VAL A C 1
ATOM 2448 O O . VAL A 1 306 ? 1.657 -12.172 -13.978 1.00 94.31 306 VAL A O 1
ATOM 2451 N N . LEU A 1 307 ? 3.243 -12.773 -12.509 1.00 94.62 307 LEU A N 1
ATOM 2452 C CA . LEU A 1 307 ? 3.909 -11.473 -12.441 1.00 94.62 307 LEU A CA 1
ATOM 2453 C C . LEU A 1 307 ? 5.221 -11.542 -13.224 1.00 94.62 307 LEU A C 1
ATOM 2455 O O . LEU A 1 307 ? 6.065 -12.390 -12.942 1.00 94.62 307 LEU A O 1
ATOM 2459 N N . LEU A 1 308 ? 5.408 -10.624 -14.168 1.00 93.75 308 LEU A N 1
ATOM 2460 C CA . LEU A 1 308 ? 6.651 -10.441 -14.909 1.00 93.75 308 LEU A CA 1
ATOM 2461 C C . LEU A 1 308 ? 7.192 -9.038 -14.639 1.00 93.75 308 LEU A C 1
ATOM 2463 O O . LEU A 1 308 ? 6.596 -8.057 -15.077 1.00 93.75 308 LEU A O 1
ATOM 2467 N N . SER A 1 309 ? 8.327 -8.954 -13.945 1.00 91.31 309 SER A N 1
ATOM 2468 C CA . SER A 1 309 ? 9.096 -7.714 -13.791 1.00 91.31 309 SER A CA 1
ATOM 2469 C C . SER A 1 309 ? 10.321 -7.774 -14.688 1.00 91.31 309 SER A C 1
ATOM 2471 O O . SER A 1 309 ? 11.110 -8.716 -14.591 1.00 91.31 309 SER A O 1
ATOM 2473 N N . ILE A 1 310 ? 10.470 -6.801 -15.581 1.00 90.81 310 ILE A N 1
ATOM 2474 C CA . ILE A 1 310 ? 11.558 -6.767 -16.560 1.00 90.81 310 ILE A CA 1
ATOM 2475 C C . ILE A 1 310 ? 12.616 -5.772 -16.076 1.00 90.81 310 ILE A C 1
ATOM 2477 O O . ILE A 1 310 ? 12.285 -4.656 -15.691 1.00 90.81 310 ILE A O 1
ATOM 2481 N N . HIS A 1 311 ? 13.882 -6.182 -16.098 1.00 88.62 311 HIS A N 1
ATOM 2482 C CA . HIS A 1 311 ? 15.042 -5.368 -15.727 1.00 88.62 311 HIS A CA 1
ATOM 2483 C C . HIS A 1 311 ? 16.185 -5.650 -16.703 1.00 88.62 311 HIS A C 1
ATOM 2485 O O . HIS A 1 311 ? 16.233 -6.721 -17.314 1.00 88.62 311 HIS A O 1
ATOM 2491 N N . GLY A 1 312 ? 17.097 -4.699 -16.861 1.00 84.50 312 GLY A N 1
ATOM 2492 C CA . GLY A 1 312 ? 18.236 -4.814 -17.761 1.00 84.50 312 GLY A CA 1
ATOM 2493 C C . GLY A 1 312 ? 19.473 -4.151 -17.180 1.00 84.50 312 GLY A C 1
ATOM 2494 O O . GLY A 1 312 ? 19.428 -3.000 -16.777 1.00 84.50 312 GLY A O 1
ATOM 2495 N N . ASP A 1 313 ? 20.597 -4.856 -17.186 1.00 86.25 313 ASP A N 1
ATOM 2496 C CA . ASP A 1 313 ? 21.871 -4.297 -16.737 1.00 86.25 313 ASP A CA 1
ATOM 2497 C C . ASP A 1 313 ? 22.751 -3.892 -17.930 1.00 86.25 313 ASP A C 1
ATOM 2499 O O . ASP A 1 313 ? 22.547 -4.337 -19.066 1.00 86.25 313 ASP A O 1
ATOM 2503 N N . ALA A 1 314 ? 23.744 -3.047 -17.677 1.00 83.38 314 ALA A N 1
ATOM 2504 C CA . ALA A 1 314 ? 24.749 -2.653 -18.649 1.00 83.38 314 ALA A CA 1
ATOM 2505 C C . ALA A 1 314 ? 26.062 -3.387 -18.353 1.00 83.38 314 ALA A C 1
ATOM 2507 O O . ALA A 1 314 ? 26.754 -3.083 -17.384 1.00 83.38 314 ALA A O 1
ATOM 2508 N N . LEU A 1 315 ? 26.428 -4.336 -19.216 1.00 76.62 315 LEU A N 1
ATOM 2509 C CA . LEU A 1 315 ? 27.734 -4.989 -19.146 1.00 76.62 315 LEU A CA 1
ATOM 2510 C C . LEU A 1 315 ? 28.797 -4.047 -19.728 1.00 76.62 315 LEU A C 1
ATOM 2512 O O . LEU A 1 315 ? 28.665 -3.586 -20.867 1.00 76.62 315 LEU A O 1
ATOM 2516 N N . ALA A 1 316 ? 29.804 -3.732 -18.914 1.00 59.81 316 ALA A N 1
ATOM 2517 C CA . ALA A 1 316 ? 30.968 -2.937 -19.301 1.00 59.81 316 ALA A CA 1
ATOM 2518 C C . ALA A 1 316 ? 31.982 -3.766 -20.099 1.00 59.81 316 ALA A C 1
ATOM 2520 O O . ALA A 1 316 ? 32.177 -4.953 -19.749 1.00 59.81 316 ALA A O 1
#

Radius of gyration: 25.83 Å; chains: 1; bounding box: 64×51×74 Å